Protein AF-A0A397V9R5-F1 (afdb_monomer_lite)

Radius of gyration: 19.11 Å; chains: 1; bounding box: 51×42×52 Å

Organism: NCBI:txid44941

Secondary structure (DSSP, 8-state):
--SHHHHHHHHHHHHHH---SSSEEEEEETTEEEEEEGGG-S------TT--EE--TTT----TTSHHHHHHHHHHHH-EEETTS-SB---EEHHHHHHHHHHHHHSPP--SSS--------S-SS--BHHHHHHHHHHTT---EEE-HHHHHHHHHH-GGGG-TTT-GGGGGHHHHHHHHHHTTS-PPPPPP-HHHHTT-HHHHTPPP--HHHHHHHHHHHHHTTSS--

Structure (mmCIF, N/CA/C/O backbone):
data_AF-A0A397V9R5-F1
#
_entry.id   AF-A0A397V9R5-F1
#
loop_
_atom_site.group_PDB
_atom_site.id
_atom_site.type_symbol
_atom_site.label_atom_id
_atom_site.label_alt_id
_atom_site.label_comp_id
_atom_site.label_asym_id
_atom_site.label_entity_id
_atom_site.label_seq_id
_atom_site.pdbx_PDB_ins_code
_atom_site.Cartn_x
_atom_site.Cartn_y
_atom_site.Cartn_z
_atom_site.occupancy
_atom_site.B_iso_or_equiv
_atom_site.auth_seq_id
_atom_site.auth_comp_id
_atom_site.auth_asym_id
_atom_site.auth_atom_id
_atom_site.pdbx_PDB_model_num
ATOM 1 N N . MET A 1 1 ? -8.236 -16.724 -13.958 1.00 37.12 1 MET A N 1
ATOM 2 C CA . MET A 1 1 ? -7.205 -15.725 -13.607 1.00 37.12 1 MET A CA 1
ATOM 3 C C . MET A 1 1 ? -6.418 -16.330 -12.466 1.00 37.12 1 MET A C 1
ATOM 5 O O . MET A 1 1 ? -6.897 -16.340 -11.343 1.00 37.12 1 MET A O 1
ATOM 9 N N . SER A 1 2 ? -5.376 -17.072 -12.818 1.00 34.09 2 SER A N 1
ATOM 10 C CA . SER A 1 2 ? -5.010 -18.327 -12.155 1.00 34.09 2 SER A CA 1
ATOM 11 C C . SER A 1 2 ? -3.539 -18.326 -11.771 1.00 34.09 2 SER A C 1
ATOM 13 O O . SER A 1 2 ? -2.714 -18.198 -12.661 1.00 34.09 2 SER A O 1
ATOM 15 N N . HIS A 1 3 ? -3.255 -18.502 -10.477 1.00 35.16 3 HIS A N 1
ATOM 16 C CA . HIS A 1 3 ? -1.998 -18.933 -9.838 1.00 35.16 3 HIS A CA 1
ATOM 17 C C . HIS A 1 3 ? -0.660 -18.219 -10.157 1.00 35.16 3 HIS A C 1
ATOM 19 O O . HIS A 1 3 ? 0.128 -18.032 -9.236 1.00 35.16 3 HIS A O 1
ATOM 25 N N . GLU A 1 4 ? -0.396 -17.751 -11.375 1.00 36.84 4 GLU A N 1
ATOM 26 C CA . GLU A 1 4 ? 0.907 -17.203 -11.796 1.00 36.84 4 GLU A CA 1
ATOM 27 C C . GLU A 1 4 ? 1.238 -15.838 -11.164 1.00 36.84 4 GLU A C 1
ATOM 29 O O . GLU A 1 4 ? 2.380 -15.576 -10.787 1.00 36.84 4 GLU A O 1
ATOM 34 N N . HIS A 1 5 ? 0.239 -14.968 -10.970 1.00 36.59 5 HIS A N 1
ATOM 35 C CA . HIS A 1 5 ? 0.460 -13.658 -10.333 1.00 36.59 5 HIS A CA 1
ATOM 36 C C . HIS A 1 5 ? 0.745 -13.782 -8.830 1.00 36.59 5 HIS A C 1
ATOM 38 O O . HIS A 1 5 ? 1.516 -13.001 -8.275 1.00 36.59 5 HIS A O 1
ATOM 44 N N . GLN A 1 6 ? 0.164 -14.793 -8.179 1.00 39.19 6 GLN A N 1
ATOM 45 C CA . GLN A 1 6 ? 0.382 -15.053 -6.759 1.00 39.19 6 GLN A CA 1
ATOM 46 C C . GLN A 1 6 ? 1.803 -15.583 -6.516 1.00 39.19 6 GLN A C 1
ATOM 48 O O . GLN A 1 6 ? 2.474 -15.112 -5.602 1.00 39.19 6 GLN A O 1
ATOM 53 N N . SER A 1 7 ? 2.316 -16.438 -7.412 1.00 44.47 7 SER A N 1
ATOM 54 C CA . SER A 1 7 ? 3.701 -16.922 -7.336 1.00 44.47 7 SER A CA 1
ATOM 55 C C . SER A 1 7 ? 4.751 -15.830 -7.548 1.00 44.47 7 SER A C 1
ATOM 57 O O . SER A 1 7 ? 5.804 -15.873 -6.918 1.00 44.47 7 SER A O 1
ATOM 59 N N . LEU A 1 8 ? 4.479 -14.834 -8.401 1.00 43.72 8 LEU A N 1
ATOM 60 C CA . LEU A 1 8 ? 5.405 -13.716 -8.608 1.00 43.72 8 LEU A CA 1
ATOM 61 C C . LEU A 1 8 ? 5.469 -12.819 -7.373 1.00 43.72 8 LEU A C 1
ATOM 63 O O . LEU A 1 8 ? 6.563 -12.503 -6.912 1.00 43.72 8 LEU A O 1
ATOM 67 N N . LEU A 1 9 ? 4.320 -12.452 -6.799 1.00 44.22 9 LEU A N 1
ATOM 68 C CA . LEU A 1 9 ? 4.271 -11.640 -5.583 1.00 44.22 9 LEU A CA 1
ATOM 69 C C . LEU A 1 9 ? 4.983 -12.331 -4.407 1.00 44.22 9 LEU A C 1
ATOM 71 O O . LEU A 1 9 ? 5.765 -11.687 -3.711 1.00 44.22 9 LEU A O 1
ATOM 75 N N . GLU A 1 10 ? 4.769 -13.635 -4.225 1.00 46.31 10 GLU A N 1
ATOM 76 C CA . GLU A 1 10 ? 5.422 -14.433 -3.178 1.00 46.31 10 GLU A CA 1
ATOM 77 C C . GLU A 1 10 ? 6.938 -14.553 -3.403 1.00 46.31 10 GLU A C 1
ATOM 79 O O . GLU A 1 10 ? 7.718 -14.348 -2.469 1.00 46.31 10 GLU A O 1
ATOM 84 N N . ALA A 1 11 ? 7.382 -14.802 -4.641 1.00 45.28 11 ALA A N 1
ATOM 85 C CA . ALA A 1 11 ? 8.804 -14.825 -4.993 1.00 45.28 11 ALA A CA 1
ATOM 86 C C . ALA A 1 11 ? 9.475 -13.461 -4.757 1.00 45.28 11 ALA A C 1
ATOM 88 O O . ALA A 1 11 ? 10.583 -13.392 -4.217 1.00 45.28 11 ALA A O 1
ATOM 89 N N . PHE A 1 12 ? 8.787 -12.364 -5.087 1.00 49.94 12 PHE A N 1
ATOM 90 C CA . PHE A 1 12 ? 9.264 -11.007 -4.822 1.00 49.94 12 PHE A CA 1
ATOM 91 C C . PHE A 1 12 ? 9.335 -10.696 -3.325 1.00 49.94 12 PHE A C 1
ATOM 93 O O . PHE A 1 12 ? 10.351 -10.182 -2.852 1.00 49.94 12 PHE A O 1
ATOM 100 N N . GLN A 1 13 ? 8.301 -11.039 -2.554 1.00 47.38 13 GLN A N 1
ATOM 101 C CA . GLN A 1 13 ? 8.291 -10.867 -1.098 1.00 47.38 13 GLN A CA 1
ATOM 102 C C . GLN A 1 13 ? 9.404 -11.688 -0.427 1.00 47.38 13 GLN A C 1
ATOM 104 O O . GLN A 1 13 ? 10.065 -11.181 0.485 1.00 47.38 13 GLN A O 1
ATOM 109 N N . HIS A 1 14 ? 9.670 -12.908 -0.907 1.00 46.56 14 HIS A N 1
ATOM 110 C CA . HIS A 1 14 ? 10.770 -13.746 -0.430 1.00 46.56 14 HIS A CA 1
ATOM 111 C C . HIS A 1 14 ? 12.126 -13.061 -0.641 1.00 46.56 14 HIS A C 1
ATOM 113 O O . HIS A 1 14 ? 12.848 -12.845 0.336 1.00 46.56 14 HIS A O 1
ATOM 119 N N . LEU A 1 15 ? 12.407 -12.607 -1.867 1.00 48.06 15 LEU A N 1
ATOM 120 C CA . LEU A 1 15 ? 13.653 -11.925 -2.239 1.00 48.06 15 LEU A CA 1
ATOM 121 C C . LEU A 1 15 ? 13.887 -10.635 -1.429 1.00 48.06 15 LEU A C 1
ATOM 123 O O . LEU A 1 15 ? 15.013 -10.303 -1.066 1.00 48.06 15 LEU A O 1
ATOM 127 N N . VAL A 1 16 ? 12.809 -9.924 -1.083 1.00 44.00 16 VAL A N 1
ATOM 128 C CA . VAL A 1 16 ? 12.844 -8.722 -0.232 1.00 44.00 16 VAL A CA 1
ATOM 129 C C . VAL A 1 16 ? 13.040 -9.068 1.256 1.00 44.00 16 VAL A C 1
ATOM 131 O O . VAL A 1 16 ? 13.584 -8.262 2.022 1.00 44.00 16 VAL A O 1
ATOM 134 N N . SER A 1 17 ? 12.584 -10.234 1.717 1.00 40.31 17 SER A N 1
ATOM 135 C CA . SER A 1 17 ? 12.627 -10.649 3.129 1.00 40.31 17 SER A CA 1
ATOM 136 C C . SER A 1 17 ? 13.984 -11.210 3.572 1.00 40.31 17 SER A C 1
ATOM 138 O O . SER A 1 17 ? 14.396 -10.977 4.711 1.00 40.31 17 SER A O 1
ATOM 140 N N . THR A 1 18 ? 14.716 -11.868 2.674 1.00 41.53 18 THR A N 1
ATOM 141 C CA . THR A 1 18 ? 16.012 -12.496 2.945 1.00 41.53 18 THR A CA 1
ATOM 142 C C . THR A 1 18 ? 17.156 -11.500 2.736 1.00 41.53 18 THR A C 1
ATOM 144 O O . THR A 1 18 ? 17.734 -11.415 1.656 1.00 41.53 18 THR A O 1
ATOM 147 N N . ARG A 1 19 ? 17.517 -10.730 3.770 1.00 44.00 19 ARG A N 1
ATOM 148 C CA . ARG A 1 19 ? 18.827 -10.052 3.817 1.00 44.00 19 ARG A CA 1
ATOM 149 C C . ARG A 1 19 ? 19.796 -10.825 4.712 1.00 44.00 19 ARG A C 1
ATOM 151 O O . ARG A 1 19 ? 19.512 -10.964 5.903 1.00 44.00 19 ARG A O 1
ATOM 158 N N . PRO A 1 20 ? 20.981 -11.194 4.213 1.00 38.22 20 PRO A N 1
ATOM 159 C CA . PRO A 1 20 ? 22.159 -11.383 5.047 1.00 38.22 20 PRO A CA 1
ATOM 160 C C . PRO A 1 20 ? 22.668 -10.019 5.538 1.00 38.22 20 PRO A C 1
ATOM 162 O O . PRO A 1 20 ? 22.476 -8.988 4.892 1.00 38.22 20 PRO A O 1
ATOM 165 N N . LYS A 1 21 ? 23.311 -9.994 6.710 1.00 39.72 21 LYS A N 1
ATOM 166 C CA . LYS A 1 21 ? 23.995 -8.798 7.244 1.00 39.72 21 LYS A CA 1
ATOM 167 C C . LYS A 1 21 ? 25.285 -8.459 6.482 1.00 39.72 21 LYS A C 1
ATOM 169 O O . LYS A 1 21 ? 25.888 -7.422 6.742 1.00 39.72 21 LYS A O 1
ATOM 174 N N . GLU A 1 22 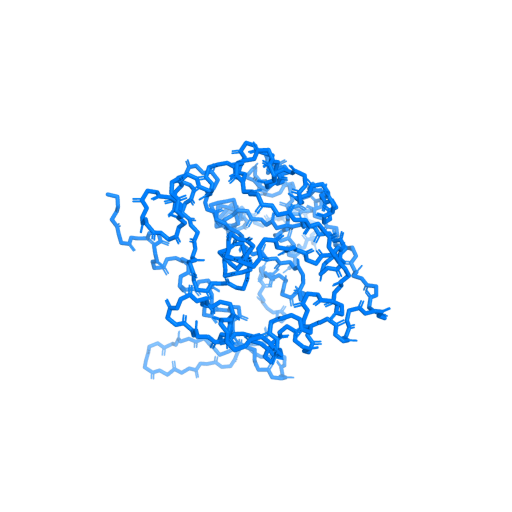? 25.696 -9.320 5.560 1.00 40.94 22 GLU A N 1
ATOM 175 C CA . GLU A 1 22 ? 26.923 -9.209 4.780 1.00 40.94 22 GLU A CA 1
ATOM 176 C C . GLU A 1 22 ? 26.629 -8.905 3.314 1.00 40.94 22 GLU A C 1
ATOM 178 O O . GLU A 1 22 ? 25.481 -8.930 2.873 1.00 40.94 22 GLU A O 1
ATOM 183 N N . LYS A 1 23 ? 27.681 -8.569 2.560 1.00 42.09 23 LYS A N 1
ATOM 184 C CA . LYS A 1 23 ? 27.594 -8.072 1.181 1.00 42.09 23 LYS A CA 1
ATOM 185 C C . LYS A 1 23 ? 27.204 -9.127 0.139 1.00 42.09 23 LYS A C 1
ATOM 187 O O . LYS A 1 23 ? 27.599 -9.028 -1.017 1.00 42.09 23 LYS A O 1
ATOM 192 N N . VAL A 1 24 ? 26.473 -10.146 0.561 1.00 38.25 24 VAL A N 1
ATOM 193 C CA . VAL A 1 24 ? 26.319 -11.416 -0.130 1.00 38.25 24 VAL A CA 1
ATOM 194 C C . VAL A 1 24 ? 24.839 -11.800 -0.125 1.00 38.25 24 VAL A C 1
ATOM 196 O O . VAL A 1 24 ? 24.152 -11.589 0.872 1.00 38.25 24 VAL A O 1
ATOM 199 N N . LEU A 1 25 ? 24.334 -12.311 -1.243 1.00 40.78 25 LEU A N 1
ATOM 200 C CA . LEU A 1 25 ? 23.009 -12.903 -1.419 1.00 40.78 25 LEU A CA 1
ATOM 201 C C . LEU A 1 25 ? 23.178 -14.410 -1.633 1.00 40.78 25 LEU A C 1
ATOM 203 O O . LEU A 1 25 ? 24.060 -14.818 -2.378 1.00 40.78 25 LEU A O 1
ATOM 207 N N . MET A 1 26 ? 22.327 -15.218 -0.999 1.00 37.22 26 MET A N 1
ATOM 208 C CA . MET A 1 26 ? 22.302 -16.670 -1.201 1.00 37.22 26 MET A CA 1
ATOM 209 C C . MET A 1 26 ? 21.335 -17.007 -2.333 1.00 37.22 26 MET A C 1
ATOM 211 O O . MET A 1 26 ? 20.131 -16.787 -2.181 1.00 37.22 26 MET A O 1
ATOM 215 N N . VAL A 1 27 ? 21.838 -17.526 -3.452 1.00 39.25 27 VAL A N 1
ATOM 216 C CA . VAL A 1 27 ? 21.015 -17.883 -4.620 1.00 39.25 27 VAL A CA 1
ATOM 217 C C . VAL A 1 27 ? 20.969 -19.410 -4.784 1.00 39.25 27 VAL A C 1
ATOM 219 O O . VAL A 1 27 ? 22.008 -20.057 -4.646 1.00 39.25 27 VAL A O 1
ATOM 222 N N . PRO A 1 28 ? 19.793 -20.018 -5.048 1.00 31.47 28 PRO A N 1
ATOM 223 C CA . PRO A 1 28 ? 19.691 -21.460 -5.272 1.00 31.47 28 PRO A CA 1
ATOM 224 C C . PRO A 1 28 ? 20.437 -21.901 -6.540 1.00 31.47 28 PRO A C 1
ATOM 226 O O . PRO A 1 28 ? 20.174 -21.380 -7.625 1.00 31.47 28 PRO A O 1
ATOM 229 N N . ASN A 1 29 ? 21.300 -22.908 -6.415 1.00 37.59 29 ASN A N 1
ATOM 230 C CA . ASN A 1 29 ? 21.984 -23.584 -7.516 1.00 37.59 29 ASN A CA 1
ATOM 231 C C . ASN A 1 29 ? 21.749 -25.101 -7.397 1.00 37.59 29 ASN A C 1
ATOM 233 O O . ASN A 1 29 ? 22.485 -25.834 -6.737 1.00 37.59 29 ASN A O 1
ATOM 237 N N . GLY A 1 30 ? 20.648 -25.581 -7.981 1.00 56.22 30 GLY A N 1
ATOM 238 C CA . GLY A 1 30 ? 20.213 -26.969 -7.809 1.00 56.22 30 GLY A CA 1
ATOM 239 C C . GLY A 1 30 ? 19.740 -27.258 -6.378 1.00 56.22 30 GLY A C 1
ATOM 240 O O . GLY A 1 30 ? 18.778 -26.651 -5.918 1.00 56.22 30 GLY A O 1
ATOM 241 N N . ALA A 1 31 ? 20.378 -28.215 -5.696 1.00 31.39 31 ALA A N 1
ATOM 242 C CA . ALA A 1 31 ? 20.056 -28.596 -4.312 1.00 31.39 31 ALA A CA 1
ATOM 243 C C . ALA A 1 31 ? 20.874 -27.825 -3.254 1.00 31.39 31 ALA A C 1
ATOM 245 O O . ALA A 1 31 ? 20.716 -28.074 -2.059 1.00 31.39 31 ALA A O 1
ATOM 246 N N . GLU A 1 32 ? 21.744 -26.911 -3.686 1.00 29.05 32 GLU A N 1
ATOM 247 C CA . GLU A 1 32 ? 22.634 -26.127 -2.830 1.00 29.05 32 GLU A CA 1
ATOM 248 C C . GLU A 1 32 ? 22.354 -24.622 -2.972 1.00 29.05 32 GLU A C 1
ATOM 250 O O . GLU A 1 32 ? 21.643 -24.182 -3.879 1.00 29.05 32 GLU A O 1
ATOM 255 N N . TYR A 1 33 ? 22.901 -23.827 -2.050 1.00 34.50 33 TYR A N 1
ATOM 256 C CA . TYR A 1 33 ? 22.838 -22.366 -2.079 1.00 34.50 33 TYR A CA 1
ATOM 257 C C . TYR A 1 33 ? 24.250 -21.798 -2.234 1.00 34.50 33 TYR A C 1
ATOM 259 O O . TYR A 1 33 ? 25.156 -22.213 -1.512 1.00 34.50 33 TYR A O 1
ATOM 267 N N . GLU A 1 34 ? 24.419 -20.837 -3.140 1.00 39.25 34 GLU A N 1
ATOM 268 C CA . GLU A 1 34 ? 25.697 -20.178 -3.426 1.00 39.25 34 GLU A CA 1
ATOM 269 C C . GLU A 1 34 ? 25.703 -18.724 -2.928 1.00 39.25 34 GLU A C 1
ATOM 271 O O . GLU A 1 34 ? 24.706 -18.009 -3.056 1.00 39.25 34 GLU A O 1
ATOM 276 N N . GLU A 1 35 ? 26.837 -18.295 -2.369 1.00 41.03 35 GLU A N 1
ATOM 277 C CA . GLU A 1 35 ? 27.097 -16.937 -1.882 1.00 41.03 35 GLU A CA 1
ATOM 278 C C . GLU A 1 35 ? 27.533 -16.004 -3.027 1.00 41.03 35 GLU A C 1
ATOM 280 O O . GLU A 1 35 ? 28.627 -16.155 -3.566 1.00 41.03 35 GLU A O 1
ATOM 285 N N . ILE A 1 36 ? 26.721 -14.996 -3.372 1.00 44.44 36 ILE A N 1
ATOM 286 C CA . ILE A 1 36 ? 27.020 -14.035 -4.452 1.00 44.44 36 ILE A CA 1
ATOM 287 C C . ILE A 1 36 ? 27.133 -12.602 -3.921 1.00 44.44 36 ILE A C 1
ATOM 289 O O . ILE A 1 36 ? 26.225 -12.102 -3.259 1.00 44.44 36 ILE A O 1
ATOM 293 N N . ASN A 1 37 ? 28.221 -11.897 -4.250 1.00 49.25 37 ASN A N 1
ATOM 294 C CA . ASN A 1 37 ? 28.436 -10.498 -3.864 1.00 49.25 37 ASN A CA 1
ATOM 295 C C . ASN A 1 37 ? 27.485 -9.555 -4.618 1.00 49.25 37 ASN A C 1
ATOM 297 O O . ASN A 1 37 ? 27.492 -9.511 -5.846 1.00 49.25 37 ASN A O 1
ATOM 301 N N . TYR A 1 38 ? 26.711 -8.723 -3.909 1.00 50.84 38 TYR A N 1
ATOM 302 C CA . TYR A 1 38 ? 25.702 -7.897 -4.579 1.00 50.84 38 TYR A CA 1
ATOM 303 C C . TYR A 1 38 ? 26.250 -6.772 -5.471 1.00 50.84 38 TYR A C 1
ATOM 305 O O . TYR A 1 38 ? 25.483 -6.106 -6.166 1.00 50.84 38 TYR A O 1
ATOM 313 N N . GLN A 1 39 ? 27.565 -6.538 -5.458 1.00 43.81 39 GLN A N 1
ATOM 314 C CA . GLN A 1 39 ? 28.235 -5.649 -6.413 1.00 43.81 39 GLN A CA 1
ATOM 315 C C . GLN A 1 39 ? 28.202 -6.173 -7.861 1.00 43.81 39 GLN A C 1
ATOM 317 O O . GLN A 1 39 ? 28.583 -5.436 -8.774 1.00 43.81 39 GLN A O 1
ATOM 322 N N . GLU A 1 40 ? 27.741 -7.407 -8.061 1.00 41.34 40 GLU A N 1
ATOM 323 C CA . GLU A 1 40 ? 27.640 -8.087 -9.354 1.00 41.34 40 GLU A CA 1
ATOM 324 C C . GLU A 1 40 ? 26.204 -8.152 -9.909 1.00 41.34 40 GLU A C 1
ATOM 326 O O . GLU A 1 40 ? 26.016 -8.650 -11.014 1.00 41.34 40 GLU A O 1
ATOM 331 N N . PHE A 1 41 ? 25.188 -7.630 -9.201 1.00 43.44 41 PHE A N 1
ATOM 332 C CA . PHE A 1 41 ? 23.800 -7.629 -9.695 1.00 43.44 41 PHE A CA 1
ATOM 333 C C . PHE A 1 41 ? 23.428 -6.338 -10.432 1.00 43.44 41 PHE A C 1
ATOM 335 O O . PHE A 1 41 ? 23.716 -5.238 -9.964 1.00 43.44 41 PHE A O 1
ATOM 342 N N . ASP A 1 42 ? 22.685 -6.490 -11.532 1.00 47.62 42 ASP A N 1
ATOM 343 C CA . ASP A 1 42 ? 22.167 -5.403 -12.379 1.00 47.62 42 ASP A CA 1
ATOM 344 C C . ASP A 1 42 ? 20.874 -4.737 -11.845 1.00 47.62 42 ASP A C 1
ATOM 346 O O . ASP A 1 42 ? 20.394 -3.733 -12.393 1.00 47.62 42 ASP A O 1
ATOM 350 N N . ILE A 1 43 ? 20.272 -5.286 -10.778 1.00 52.78 43 ILE A N 1
ATOM 351 C CA . ILE A 1 43 ? 18.971 -4.849 -10.244 1.00 52.78 43 ILE A CA 1
ATOM 352 C C . ILE A 1 43 ? 18.998 -4.817 -8.713 1.00 52.78 43 ILE A C 1
ATOM 354 O O . ILE A 1 43 ? 19.095 -5.850 -8.057 1.00 52.78 43 ILE A O 1
ATOM 358 N N . ILE A 1 44 ? 18.835 -3.622 -8.132 1.00 52.50 44 ILE A N 1
ATOM 359 C CA . ILE A 1 44 ? 18.613 -3.440 -6.692 1.00 52.50 44 ILE A CA 1
ATOM 360 C C . ILE A 1 44 ? 17.183 -2.948 -6.482 1.00 52.50 44 ILE A C 1
ATOM 362 O O . ILE A 1 44 ? 16.886 -1.768 -6.645 1.00 52.50 44 ILE A O 1
ATOM 366 N N . ILE A 1 45 ? 16.292 -3.838 -6.049 1.00 53.44 45 ILE A N 1
ATOM 367 C CA . ILE A 1 45 ? 14.974 -3.437 -5.546 1.00 53.44 45 ILE A CA 1
ATOM 368 C C . ILE A 1 45 ? 15.192 -2.881 -4.137 1.00 53.44 45 ILE A C 1
ATOM 370 O O . ILE A 1 45 ? 15.524 -3.613 -3.202 1.00 53.44 45 ILE A O 1
ATOM 374 N N . ASN A 1 46 ? 15.113 -1.561 -3.987 1.00 52.12 46 ASN A N 1
ATOM 375 C CA . ASN A 1 46 ? 15.560 -0.918 -2.761 1.00 52.12 46 ASN A CA 1
ATOM 376 C C . ASN A 1 46 ? 14.494 -0.983 -1.656 1.00 52.12 46 ASN A C 1
ATOM 378 O O . ASN A 1 46 ? 13.466 -0.318 -1.725 1.00 52.12 46 ASN A O 1
ATOM 382 N N . LYS A 1 47 ? 14.774 -1.764 -0.607 1.00 44.75 47 LYS A N 1
ATOM 383 C CA . LYS A 1 47 ? 13.958 -1.904 0.609 1.00 44.75 47 LYS A CA 1
ATOM 384 C C . LYS A 1 47 ? 14.355 -0.861 1.660 1.00 44.75 47 LYS A C 1
ATOM 386 O O . LYS A 1 47 ? 14.855 -1.214 2.731 1.00 44.75 47 LYS A O 1
ATOM 391 N N . TYR A 1 48 ? 14.187 0.427 1.372 1.00 48.03 48 TYR A N 1
ATOM 392 C CA . TYR A 1 48 ? 14.089 1.392 2.474 1.00 48.03 48 TYR A CA 1
ATOM 393 C C . TYR A 1 48 ? 12.687 1.270 3.080 1.00 48.03 48 TYR A C 1
ATOM 395 O O . TYR A 1 48 ? 11.736 0.954 2.371 1.00 48.03 48 TYR A O 1
ATOM 403 N N . ALA A 1 49 ? 12.573 1.459 4.396 1.00 45.66 49 ALA A N 1
ATOM 404 C CA . ALA A 1 49 ? 11.420 1.046 5.208 1.00 45.66 49 ALA A CA 1
ATOM 405 C C . ALA A 1 49 ? 10.040 1.570 4.750 1.00 45.66 49 ALA A C 1
ATOM 407 O O . ALA A 1 49 ? 9.030 1.052 5.214 1.00 45.66 49 ALA A O 1
ATOM 408 N N . ASN A 1 50 ? 9.998 2.547 3.837 1.00 52.28 50 ASN A N 1
ATOM 409 C CA . ASN A 1 50 ? 8.782 3.215 3.373 1.00 52.28 50 ASN A CA 1
ATOM 410 C C . ASN A 1 50 ? 8.514 3.060 1.860 1.00 52.28 50 ASN A C 1
ATOM 412 O O . ASN A 1 50 ? 7.528 3.591 1.354 1.00 52.28 50 ASN A O 1
ATOM 416 N N . TYR A 1 51 ? 9.332 2.276 1.148 1.00 62.44 51 TYR A N 1
ATOM 417 C CA . TYR A 1 51 ? 9.155 1.987 -0.279 1.00 62.44 51 TYR A CA 1
ATOM 418 C C . TYR A 1 51 ? 8.527 0.616 -0.464 1.00 62.44 51 TYR A C 1
ATOM 420 O O . TYR A 1 51 ? 9.203 -0.413 -0.511 1.00 62.44 51 TYR A O 1
ATOM 428 N N . TRP A 1 52 ? 7.203 0.618 -0.512 1.00 75.19 52 TRP A N 1
ATOM 429 C CA . TRP A 1 52 ? 6.407 -0.595 -0.564 1.00 75.19 52 TRP A CA 1
ATOM 430 C C . TRP A 1 52 ? 5.976 -0.908 -1.990 1.00 75.19 52 TRP A C 1
ATOM 432 O O . TRP A 1 52 ? 5.690 -0.017 -2.792 1.00 75.19 52 TRP A O 1
ATOM 442 N N . ILE A 1 53 ? 5.899 -2.200 -2.280 1.00 84.56 53 ILE A N 1
ATOM 443 C CA . ILE A 1 53 ? 5.140 -2.693 -3.420 1.00 84.56 53 ILE A CA 1
ATOM 444 C C . ILE A 1 53 ? 3.685 -2.751 -2.958 1.00 84.56 53 ILE A C 1
ATOM 446 O O . ILE A 1 53 ? 3.393 -3.324 -1.911 1.00 84.56 53 ILE A O 1
ATOM 450 N N . CYS A 1 54 ? 2.794 -2.106 -3.699 1.00 91.06 54 CYS A N 1
ATOM 451 C CA . CYS A 1 54 ? 1.360 -2.138 -3.438 1.00 91.06 54 CYS A CA 1
ATOM 452 C C . CYS A 1 54 ? 0.648 -3.051 -4.442 1.00 91.06 54 CYS A C 1
ATOM 454 O O . CYS A 1 54 ? 1.289 -3.744 -5.236 1.00 91.06 54 CYS A O 1
ATOM 456 N N . GLY A 1 55 ? -0.683 -3.068 -4.374 1.00 91.44 55 GLY A N 1
ATOM 457 C CA . GLY A 1 55 ? -1.517 -3.907 -5.222 1.00 91.44 55 GLY A CA 1
ATOM 458 C C . GLY A 1 55 ? -1.304 -3.714 -6.722 1.00 91.44 55 GLY A C 1
ATOM 459 O O . GLY A 1 55 ? -0.643 -2.790 -7.187 1.00 91.44 55 GLY A O 1
ATOM 460 N N . ASP A 1 56 ? -1.894 -4.620 -7.483 1.00 94.12 56 ASP A N 1
ATOM 461 C CA . ASP A 1 56 ? -1.879 -4.590 -8.940 1.00 94.12 56 ASP A CA 1
ATOM 462 C C . ASP A 1 56 ? -2.758 -3.446 -9.476 1.00 94.12 56 ASP A C 1
ATOM 464 O O . ASP A 1 56 ? -3.931 -3.319 -9.102 1.00 94.12 56 ASP A O 1
ATOM 468 N N . SER A 1 57 ? -2.203 -2.609 -10.356 1.00 96.19 57 SER A N 1
ATOM 469 C CA . SER A 1 57 ? -2.852 -1.378 -10.823 1.00 96.19 57 SER A CA 1
ATOM 470 C C . SER A 1 57 ? -4.031 -1.587 -11.778 1.00 96.19 57 SER A C 1
ATOM 472 O O . SER A 1 57 ? -4.759 -0.634 -12.081 1.00 96.19 57 SER A O 1
ATOM 474 N N . VAL A 1 58 ? -4.257 -2.827 -12.224 1.00 94.75 58 VAL A N 1
ATOM 475 C CA . VAL A 1 58 ? -5.298 -3.200 -13.191 1.00 94.75 58 VAL A CA 1
ATOM 476 C C . VAL A 1 58 ? -6.422 -3.989 -12.522 1.00 94.75 58 VAL A C 1
ATOM 478 O O . VAL A 1 58 ? -7.600 -3.673 -12.692 1.00 94.75 58 VAL A O 1
ATOM 481 N N . SER A 1 59 ? -6.070 -5.013 -11.751 1.00 93.75 59 SER A N 1
ATOM 482 C CA . SER A 1 59 ? -6.996 -5.935 -11.089 1.00 93.75 59 SER A CA 1
ATOM 483 C C . SER A 1 59 ? -7.369 -5.511 -9.668 1.00 93.75 59 SER A C 1
ATOM 485 O O . SER A 1 59 ? -8.399 -5.946 -9.149 1.00 93.75 59 SER A O 1
ATOM 487 N N . GLY A 1 60 ? -6.547 -4.675 -9.030 1.00 95.00 60 GLY A N 1
ATOM 488 C CA . GLY A 1 60 ? -6.716 -4.260 -7.641 1.00 95.00 60 GLY A CA 1
ATOM 489 C C . GLY A 1 60 ? -6.297 -5.300 -6.608 1.00 95.00 60 GLY A C 1
ATOM 490 O O . GLY A 1 60 ? -6.500 -5.073 -5.415 1.00 95.00 60 GLY A O 1
ATOM 491 N N . VAL A 1 61 ? -5.748 -6.438 -7.039 1.00 94.25 61 VAL A N 1
ATOM 492 C CA . VAL A 1 61 ? -5.323 -7.510 -6.136 1.00 94.25 61 VAL A CA 1
ATOM 493 C C . VAL A 1 61 ? -4.195 -6.999 -5.247 1.00 94.25 61 VAL A C 1
ATOM 495 O O . VAL A 1 61 ? -3.143 -6.596 -5.739 1.00 94.25 61 VAL A O 1
ATOM 498 N N . TRP A 1 62 ? -4.406 -7.036 -3.932 1.00 93.25 62 TRP A N 1
ATOM 499 C CA . TRP A 1 62 ? -3.396 -6.669 -2.943 1.00 93.25 62 TRP A CA 1
ATOM 500 C C . TRP A 1 62 ? -3.507 -7.562 -1.706 1.00 93.25 62 TRP A C 1
ATOM 502 O O . TRP A 1 62 ? -4.600 -7.766 -1.171 1.00 93.25 62 TRP A O 1
ATOM 512 N N . ASN A 1 63 ? -2.365 -8.090 -1.259 1.00 91.19 63 ASN A N 1
ATOM 513 C CA . ASN A 1 63 ? -2.236 -8.994 -0.122 1.00 91.19 63 ASN A CA 1
ATOM 514 C C . ASN A 1 63 ? -2.904 -8.439 1.148 1.00 91.19 63 ASN A C 1
ATOM 516 O O . ASN A 1 63 ? -2.564 -7.363 1.641 1.00 91.19 63 ASN A O 1
ATOM 520 N N . THR A 1 64 ? -3.833 -9.209 1.710 1.00 92.50 64 THR A N 1
ATOM 521 C CA . THR A 1 64 ? -4.614 -8.859 2.905 1.00 92.50 64 THR A CA 1
ATOM 522 C C . THR A 1 64 ? -3.848 -9.039 4.214 1.00 92.50 64 THR A C 1
ATOM 524 O O . THR A 1 64 ? -4.329 -8.608 5.258 1.00 92.50 64 THR A O 1
ATOM 527 N N . GLN A 1 65 ? -2.659 -9.643 4.171 1.00 89.00 65 GLN A N 1
ATOM 528 C CA . GLN A 1 65 ? -1.798 -9.865 5.337 1.00 89.00 65 GLN A CA 1
ATOM 529 C C . GLN A 1 65 ? -0.703 -8.797 5.487 1.00 89.00 65 GLN A C 1
ATOM 531 O O . GLN A 1 65 ? 0.093 -8.846 6.423 1.00 89.00 65 GLN A O 1
ATOM 536 N N . GLU A 1 66 ? -0.643 -7.822 4.578 1.00 87.81 66 GLU A N 1
ATOM 537 C CA . GLU A 1 66 ? 0.315 -6.721 4.660 1.00 87.81 66 GLU A CA 1
ATOM 538 C C . GLU A 1 66 ? -0.153 -5.617 5.607 1.00 87.81 66 GLU A C 1
ATOM 540 O O . GLU A 1 66 ? -1.341 -5.329 5.743 1.00 87.81 66 GLU A O 1
ATOM 545 N N . HIS A 1 67 ? 0.810 -4.950 6.239 1.00 89.56 67 HIS A N 1
ATOM 546 C CA . HIS A 1 67 ? 0.551 -3.953 7.272 1.00 89.56 67 HIS A CA 1
ATOM 547 C C . HIS A 1 67 ? -0.359 -2.792 6.815 1.00 89.56 67 HIS A C 1
ATOM 549 O O . HIS A 1 67 ? -1.197 -2.364 7.605 1.00 89.56 67 HIS A O 1
ATOM 555 N N . ILE A 1 68 ? -0.263 -2.310 5.563 1.00 93.31 68 ILE A N 1
ATOM 556 C CA . ILE A 1 68 ? -1.180 -1.277 5.038 1.00 93.31 68 ILE A CA 1
ATOM 557 C C . ILE A 1 68 ? -2.599 -1.826 4.896 1.00 93.31 68 ILE A C 1
ATOM 559 O O . ILE A 1 68 ? -3.540 -1.203 5.383 1.00 93.31 68 ILE A O 1
ATOM 563 N N . SER A 1 69 ? -2.765 -2.997 4.278 1.00 94.62 69 SER A N 1
ATOM 564 C CA . SER A 1 69 ? -4.070 -3.647 4.104 1.00 94.62 69 SER A CA 1
ATOM 565 C C . SER A 1 69 ? -4.751 -3.885 5.453 1.00 94.62 69 SER A C 1
ATOM 567 O O . SER A 1 69 ? -5.925 -3.558 5.639 1.00 94.62 69 SER A O 1
ATOM 569 N N . LEU A 1 70 ? -3.988 -4.380 6.431 1.00 96.50 70 LEU A N 1
ATOM 570 C CA . LEU A 1 70 ? -4.450 -4.592 7.799 1.00 96.50 70 LEU A CA 1
ATOM 571 C C . LEU A 1 70 ? -4.796 -3.270 8.496 1.00 96.50 70 LEU A C 1
ATOM 573 O O . LEU A 1 70 ? -5.835 -3.193 9.148 1.00 96.50 70 LEU A O 1
ATOM 577 N N . MET A 1 71 ? -3.994 -2.213 8.325 1.00 96.94 71 MET A N 1
ATOM 578 C CA . MET A 1 71 ? -4.302 -0.880 8.860 1.00 96.94 71 MET A CA 1
ATOM 579 C C . MET A 1 71 ? -5.602 -0.317 8.272 1.00 96.94 71 MET A C 1
ATOM 581 O O . MET A 1 71 ? -6.412 0.229 9.017 1.00 96.94 71 MET A O 1
ATOM 585 N N . ILE A 1 72 ? -5.848 -0.495 6.970 1.00 97.31 72 ILE A N 1
ATOM 586 C CA . ILE A 1 72 ? -7.090 -0.062 6.310 1.00 97.31 72 ILE A CA 1
ATOM 587 C C . ILE A 1 72 ? -8.296 -0.857 6.830 1.00 97.31 72 ILE A C 1
ATOM 589 O O . ILE A 1 72 ? -9.337 -0.261 7.115 1.00 97.31 72 ILE A O 1
ATOM 593 N N . LYS A 1 73 ? -8.172 -2.178 7.028 1.00 97.62 73 LYS A N 1
ATOM 594 C CA . LYS A 1 73 ? -9.221 -2.969 7.702 1.00 97.62 73 LYS A CA 1
ATOM 595 C C . LYS A 1 73 ? -9.462 -2.467 9.125 1.00 97.62 73 LYS A C 1
ATOM 597 O O . LYS A 1 73 ? -10.612 -2.273 9.517 1.00 97.62 73 LYS A O 1
ATOM 602 N N . GLY A 1 74 ? -8.391 -2.184 9.863 1.00 97.38 74 GLY A N 1
ATOM 603 C CA . GLY A 1 74 ? -8.448 -1.576 11.189 1.00 97.38 74 GLY A CA 1
ATOM 604 C C . GLY A 1 74 ? -9.171 -0.229 11.187 1.00 97.38 74 GLY A C 1
ATOM 605 O O . GLY A 1 74 ? -9.974 0.023 12.078 1.00 97.38 74 GLY A O 1
ATOM 606 N N . ALA A 1 75 ? -8.991 0.599 10.155 1.00 97.75 75 ALA A N 1
ATOM 607 C CA . ALA A 1 75 ? -9.702 1.870 10.004 1.00 97.75 75 ALA A CA 1
ATOM 608 C C . ALA A 1 75 ? -11.223 1.683 9.935 1.00 97.75 75 ALA A C 1
ATOM 610 O O . ALA A 1 75 ? -11.967 2.456 10.534 1.00 97.75 75 ALA A O 1
ATOM 611 N N . GLN A 1 76 ? -11.696 0.637 9.254 1.00 96.06 76 GLN A N 1
ATOM 612 C CA . GLN A 1 76 ? -13.125 0.339 9.155 1.00 96.06 76 GLN A CA 1
ATOM 613 C C . GLN A 1 76 ? -13.736 -0.054 10.511 1.00 96.06 76 GLN A C 1
ATOM 615 O O . GLN A 1 76 ? -14.902 0.265 10.756 1.00 96.06 76 GLN A O 1
ATOM 620 N N . ILE A 1 77 ? -12.946 -0.703 11.373 1.00 96.88 77 ILE A N 1
ATOM 621 C CA . ILE A 1 77 ? -13.348 -1.216 12.691 1.00 96.88 77 ILE A CA 1
ATOM 622 C C . ILE A 1 77 ? -13.209 -0.134 13.767 1.00 96.88 77 ILE A C 1
ATOM 624 O O . ILE A 1 77 ? -14.174 0.207 14.440 1.00 96.88 77 ILE A O 1
ATOM 628 N N . MET A 1 78 ? -12.012 0.437 13.901 1.00 97.88 78 MET A N 1
ATOM 629 C CA . MET A 1 78 ? -11.658 1.421 14.928 1.00 97.88 78 MET A CA 1
ATOM 630 C C . MET A 1 78 ? -12.135 2.839 14.590 1.00 97.88 78 MET A C 1
ATOM 632 O O . MET A 1 78 ? -12.117 3.715 15.453 1.00 97.88 78 MET A O 1
ATOM 636 N N . LYS A 1 79 ? -12.519 3.090 13.329 1.00 98.06 79 LYS A N 1
ATOM 637 C CA . LYS A 1 79 ? -12.935 4.402 12.801 1.00 98.06 79 LYS A CA 1
ATOM 638 C C . LYS A 1 79 ? -11.882 5.499 12.947 1.00 98.06 79 LYS A C 1
ATOM 640 O O . LYS A 1 79 ? -12.223 6.683 12.965 1.00 98.06 79 LYS A O 1
ATOM 645 N N . ILE A 1 80 ? -10.603 5.126 13.012 1.00 98.38 80 ILE A N 1
ATOM 646 C CA . ILE A 1 80 ? -9.479 6.060 13.130 1.00 98.38 80 ILE A CA 1
ATOM 647 C C . ILE A 1 80 ? -8.274 5.639 12.280 1.00 98.38 80 ILE A C 1
ATOM 649 O O . ILE A 1 80 ? -8.011 4.450 12.110 1.00 98.38 80 ILE A O 1
ATOM 653 N N . MET A 1 81 ? -7.512 6.624 11.799 1.00 98.12 81 MET A N 1
ATOM 654 C CA . MET A 1 81 ? -6.230 6.450 11.104 1.00 98.12 81 MET A CA 1
ATOM 655 C C . MET A 1 81 ? -5.156 7.387 11.671 1.00 98.12 81 MET A C 1
ATOM 657 O O . MET A 1 81 ? -5.473 8.527 12.022 1.00 98.12 81 MET A O 1
ATOM 661 N N . PRO A 1 82 ? -3.887 6.947 11.729 1.00 96.19 82 PRO A N 1
ATOM 662 C CA . PRO A 1 82 ? -2.777 7.775 12.188 1.00 96.19 82 PRO A CA 1
ATOM 663 C C . PRO A 1 82 ? -2.447 8.871 11.164 1.00 96.19 82 PRO A C 1
ATOM 665 O O . PRO A 1 82 ? -2.404 8.619 9.961 1.00 96.19 82 PRO A O 1
ATOM 668 N N . ASN A 1 83 ? -2.183 10.092 11.624 1.00 93.69 83 ASN A N 1
ATOM 669 C CA . ASN A 1 83 ? -1.901 11.254 10.775 1.00 93.69 83 ASN A CA 1
ATOM 670 C C . ASN A 1 83 ? -0.472 11.310 10.220 1.00 93.69 83 ASN A C 1
ATOM 672 O O . ASN A 1 83 ? -0.217 12.080 9.297 1.00 93.69 83 ASN A O 1
ATOM 676 N N . ALA A 1 84 ? 0.456 10.549 10.795 1.00 87.94 84 ALA A N 1
ATOM 677 C CA . ALA A 1 84 ? 1.879 10.648 10.495 1.00 87.94 84 ALA A CA 1
ATOM 678 C C . ALA A 1 84 ? 2.552 9.270 10.523 1.00 87.94 84 ALA A C 1
ATOM 680 O O . ALA A 1 84 ? 3.670 9.131 11.013 1.00 87.94 84 ALA A O 1
ATOM 681 N N . TYR A 1 85 ? 1.862 8.227 10.051 1.00 87.50 85 TYR A N 1
ATOM 682 C CA . TYR A 1 85 ? 2.463 6.892 9.951 1.00 87.50 85 TYR A CA 1
ATOM 683 C C . TYR A 1 85 ? 3.622 6.862 8.947 1.00 87.50 85 TYR A C 1
ATOM 685 O O . TYR A 1 85 ? 4.613 6.170 9.160 1.00 87.50 85 TYR A O 1
ATOM 693 N N . SER A 1 86 ? 3.506 7.642 7.874 1.00 83.19 86 SER A N 1
ATOM 694 C CA . SER A 1 86 ? 4.539 7.821 6.863 1.00 83.19 86 SER A CA 1
ATOM 695 C C . SER A 1 86 ? 4.592 9.287 6.429 1.00 83.19 86 SER A C 1
ATOM 697 O O . SER A 1 86 ? 3.620 10.024 6.615 1.00 83.19 86 SER A O 1
ATOM 699 N N . LEU A 1 87 ? 5.724 9.718 5.868 1.00 78.62 87 LEU A N 1
ATOM 700 C CA . LEU A 1 87 ? 5.835 11.023 5.217 1.00 78.62 87 LEU A CA 1
ATOM 701 C C . LEU A 1 87 ? 5.264 10.949 3.796 1.00 78.62 87 LEU A C 1
ATOM 703 O O . LEU A 1 87 ? 4.387 11.744 3.438 1.00 78.62 87 LEU A O 1
ATOM 707 N N . ASN A 1 88 ? 5.712 9.953 3.026 1.00 80.75 88 ASN A N 1
ATOM 708 C CA . ASN A 1 88 ? 5.367 9.777 1.620 1.00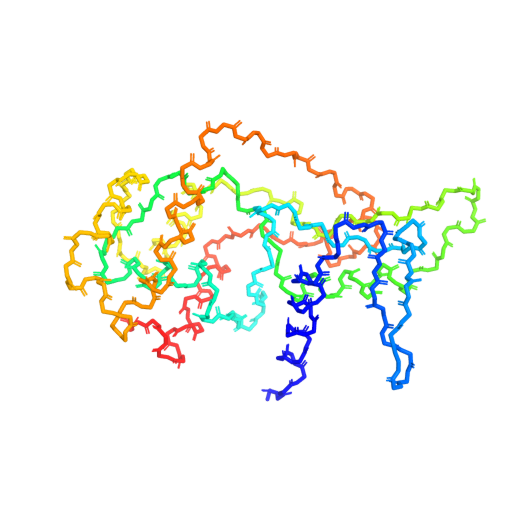 80.75 88 ASN A CA 1
ATOM 709 C C . ASN A 1 88 ? 4.852 8.366 1.307 1.00 80.75 88 ASN A C 1
ATOM 711 O O . ASN A 1 88 ? 5.288 7.356 1.849 1.00 80.75 88 ASN A O 1
ATOM 715 N N . VAL A 1 89 ? 3.935 8.308 0.354 1.00 86.62 89 VAL A N 1
ATOM 716 C CA . VAL A 1 89 ? 3.322 7.111 -0.216 1.00 86.62 89 VAL A CA 1
ATOM 717 C C . VAL A 1 89 ? 3.891 6.935 -1.619 1.00 86.62 89 VAL A C 1
ATOM 719 O O . VAL A 1 89 ? 3.206 7.084 -2.629 1.00 86.62 89 VAL A O 1
ATOM 722 N N . ASP A 1 90 ? 5.182 6.617 -1.668 1.00 78.81 90 ASP A N 1
ATOM 723 C CA . ASP A 1 90 ? 5.937 6.391 -2.909 1.00 78.81 90 ASP A CA 1
ATOM 724 C C . ASP A 1 90 ? 5.847 4.926 -3.358 1.00 78.81 90 ASP A C 1
ATOM 726 O O . ASP A 1 90 ? 6.803 4.327 -3.859 1.00 78.81 90 ASP A O 1
ATOM 730 N N . TRP A 1 91 ? 4.690 4.311 -3.114 1.00 88.88 91 TRP A N 1
ATOM 731 C CA . TRP A 1 91 ? 4.481 2.895 -3.372 1.00 88.88 91 TRP A CA 1
ATOM 732 C C . TRP A 1 91 ? 4.364 2.638 -4.866 1.00 88.88 91 TRP A C 1
ATOM 734 O O . TRP A 1 91 ? 3.760 3.420 -5.606 1.00 88.88 91 TRP A O 1
ATOM 744 N N . ILE A 1 92 ? 4.916 1.513 -5.301 1.00 90.81 92 ILE A N 1
ATOM 745 C CA . ILE A 1 92 ? 4.874 1.076 -6.693 1.00 90.81 92 ILE A CA 1
ATOM 746 C C . ILE A 1 92 ? 3.895 -0.095 -6.840 1.00 90.81 92 ILE A C 1
ATOM 748 O O . ILE A 1 92 ? 3.965 -1.036 -6.050 1.00 90.81 92 ILE A O 1
ATOM 752 N N . PRO A 1 93 ? 2.958 -0.067 -7.801 1.00 94.31 93 PRO A N 1
ATOM 753 C CA . PRO A 1 93 ? 2.122 -1.230 -8.090 1.00 94.31 93 PRO A CA 1
ATOM 754 C C . PRO A 1 93 ? 2.956 -2.443 -8.522 1.00 94.31 93 PRO A C 1
ATOM 756 O O . PRO A 1 93 ? 3.956 -2.289 -9.229 1.00 94.31 93 PRO A O 1
ATOM 759 N N . VAL A 1 94 ? 2.568 -3.649 -8.101 1.00 89.31 94 VAL A N 1
ATOM 760 C CA . VAL A 1 94 ? 3.345 -4.879 -8.364 1.00 89.31 94 VAL A CA 1
ATOM 761 C C . VAL A 1 94 ? 3.506 -5.190 -9.857 1.00 89.31 94 VAL A C 1
ATOM 763 O O . VAL A 1 94 ? 4.574 -5.631 -10.286 1.00 89.31 94 VAL A O 1
ATOM 766 N N . ASP A 1 95 ? 2.493 -4.912 -10.671 1.00 91.00 95 ASP A N 1
ATOM 767 C CA . ASP A 1 95 ? 2.520 -5.048 -12.131 1.00 91.00 95 ASP A CA 1
ATOM 768 C C . ASP A 1 95 ? 3.525 -4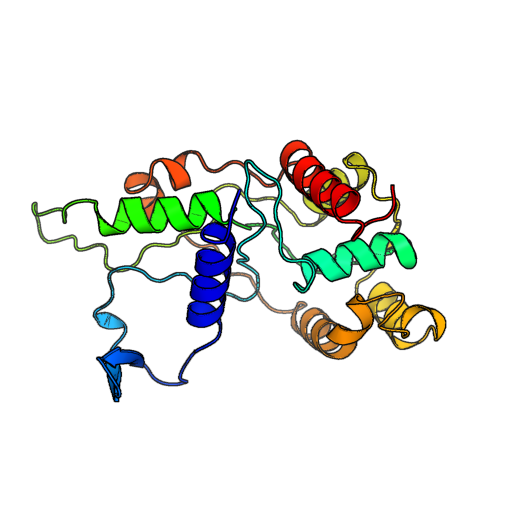.082 -12.767 1.00 91.00 95 ASP A C 1
ATOM 770 O O . ASP A 1 95 ? 4.313 -4.466 -13.630 1.00 91.00 95 ASP A O 1
ATOM 774 N N . VAL A 1 96 ? 3.588 -2.846 -12.270 1.00 93.56 96 VAL A N 1
ATOM 775 C CA . VAL A 1 96 ? 4.572 -1.859 -12.732 1.00 93.56 96 VAL A CA 1
ATOM 776 C C . VAL A 1 96 ? 5.985 -2.254 -12.307 1.00 93.56 96 VAL A C 1
ATOM 778 O O . VAL A 1 96 ? 6.918 -2.165 -13.110 1.00 93.56 96 VAL A O 1
ATOM 781 N N . ALA A 1 97 ? 6.165 -2.699 -11.061 1.00 88.38 97 ALA A N 1
ATOM 782 C CA . ALA A 1 97 ? 7.462 -3.130 -10.551 1.00 88.38 97 ALA A CA 1
ATOM 783 C C . ALA A 1 97 ? 7.993 -4.339 -11.333 1.00 88.38 97 ALA A C 1
ATOM 785 O O . ALA A 1 97 ? 9.124 -4.311 -11.817 1.00 88.38 97 ALA A O 1
ATOM 786 N N . SER A 1 98 ? 7.163 -5.368 -11.512 1.00 84.56 98 SER A N 1
ATOM 787 C CA . SER A 1 98 ? 7.527 -6.584 -12.245 1.00 84.56 98 SER A CA 1
ATOM 788 C C . SER A 1 98 ? 7.824 -6.304 -13.718 1.00 84.56 98 SER A C 1
ATOM 790 O O . SER A 1 98 ? 8.884 -6.711 -14.198 1.00 84.56 98 SER A O 1
ATOM 792 N N . GLN A 1 99 ? 6.983 -5.532 -14.416 1.00 86.88 99 GLN A N 1
ATOM 793 C CA . GLN A 1 99 ? 7.257 -5.145 -15.802 1.00 86.88 99 GLN A CA 1
ATOM 794 C C . GLN A 1 99 ? 8.550 -4.332 -15.911 1.00 86.88 99 GLN A C 1
ATOM 796 O O . GLN A 1 99 ? 9.335 -4.546 -16.827 1.00 86.88 99 GLN A O 1
ATOM 801 N N . SER A 1 100 ? 8.833 -3.455 -14.945 1.00 87.44 100 SER A N 1
ATOM 802 C CA . SER A 1 100 ? 10.080 -2.683 -14.939 1.00 87.44 100 SER A CA 1
ATOM 803 C C . SER A 1 100 ? 11.316 -3.553 -14.776 1.00 87.44 100 SER A C 1
ATOM 805 O O . SER A 1 100 ? 12.339 -3.274 -15.393 1.00 87.44 100 SER A O 1
ATOM 807 N N . ILE A 1 101 ? 11.233 -4.611 -13.972 1.00 82.31 101 ILE A N 1
ATOM 808 C CA . ILE A 1 101 ? 12.322 -5.580 -13.815 1.00 82.31 101 ILE A CA 1
ATOM 809 C C . ILE A 1 101 ? 12.566 -6.296 -15.136 1.00 82.31 101 ILE A C 1
ATOM 811 O O . ILE A 1 101 ? 13.718 -6.407 -15.552 1.00 82.31 101 ILE A O 1
ATOM 815 N N . VAL A 1 102 ? 11.501 -6.722 -15.818 1.00 83.12 102 VAL A N 1
ATOM 816 C CA . VAL A 1 102 ? 11.590 -7.365 -17.135 1.00 83.12 102 VAL A CA 1
ATOM 817 C C . VAL A 1 102 ? 12.206 -6.410 -18.159 1.00 83.12 102 VAL A C 1
ATOM 819 O O . VAL A 1 102 ? 13.202 -6.764 -18.787 1.00 83.12 102 VAL A O 1
ATOM 822 N N . ASP A 1 103 ? 11.688 -5.184 -18.269 1.00 83.50 103 ASP A N 1
ATOM 823 C CA . ASP A 1 103 ? 12.192 -4.152 -19.183 1.00 83.50 103 ASP A CA 1
ATOM 824 C C . ASP A 1 103 ? 13.688 -3.888 -18.956 1.00 83.50 103 ASP A C 1
ATOM 826 O O . ASP A 1 103 ? 14.471 -3.853 -19.905 1.00 83.50 103 ASP A O 1
ATOM 830 N N . ILE A 1 104 ? 14.107 -3.744 -17.695 1.00 79.50 104 ILE A N 1
ATOM 831 C CA . ILE A 1 104 ? 15.496 -3.456 -17.307 1.00 79.50 104 ILE A CA 1
ATOM 832 C C . ILE A 1 104 ? 16.418 -4.657 -17.552 1.00 79.50 104 ILE A C 1
ATOM 834 O O . ILE A 1 104 ? 17.549 -4.458 -17.994 1.00 79.50 104 ILE A O 1
ATOM 838 N N . SER A 1 105 ? 15.943 -5.876 -17.283 1.00 76.25 105 SER A N 1
ATOM 839 C CA . SER A 1 105 ? 16.708 -7.120 -17.478 1.00 76.25 105 SER A CA 1
ATOM 840 C C . SER A 1 105 ? 16.922 -7.436 -18.955 1.00 76.25 105 SER A C 1
ATOM 842 O O . SER A 1 105 ? 17.960 -7.972 -19.331 1.00 76.25 105 SER A O 1
ATOM 844 N N . LEU A 1 106 ? 15.927 -7.128 -19.792 1.00 75.38 106 LEU A N 1
ATOM 845 C CA . LEU A 1 106 ? 15.942 -7.429 -21.223 1.00 75.38 106 LEU A CA 1
ATOM 846 C C . LEU A 1 106 ? 16.479 -6.278 -22.080 1.00 75.38 106 LEU A C 1
ATOM 848 O O . LEU A 1 106 ? 16.775 -6.489 -23.258 1.00 75.38 106 LEU A O 1
ATOM 852 N N . SER A 1 107 ? 16.609 -5.066 -21.533 1.00 68.88 107 SER A N 1
ATOM 853 C CA . SER A 1 107 ? 17.244 -3.971 -22.265 1.00 68.88 107 SER A CA 1
ATOM 854 C C . SER A 1 107 ? 18.727 -4.287 -22.460 1.00 68.88 107 SER A C 1
ATOM 856 O O . SER A 1 107 ? 19.461 -4.510 -21.499 1.00 68.88 107 SER A O 1
ATOM 858 N N . ALA A 1 108 ? 19.163 -4.318 -23.725 1.00 56.00 108 ALA A N 1
ATOM 859 C CA . ALA A 1 108 ? 20.561 -4.545 -24.074 1.00 56.00 108 ALA A CA 1
ATOM 860 C C . ALA A 1 108 ? 21.464 -3.574 -23.289 1.00 56.00 108 ALA A C 1
ATOM 862 O O . ALA A 1 108 ? 21.095 -2.402 -23.138 1.00 56.00 108 ALA A O 1
ATOM 863 N N . PRO A 1 109 ? 22.640 -4.014 -22.798 1.00 54.94 109 PRO A N 1
ATOM 864 C CA . PRO A 1 109 ? 23.574 -3.103 -22.152 1.00 54.94 109 PRO A CA 1
ATOM 865 C C . PRO A 1 109 ? 23.871 -1.946 -23.110 1.00 54.94 109 PRO A C 1
ATOM 867 O O . PRO A 1 109 ? 23.998 -2.155 -24.319 1.00 54.94 109 PRO A O 1
ATOM 870 N N . PHE A 1 110 ? 23.991 -0.719 -22.601 1.00 51.16 110 PHE A N 1
ATOM 871 C CA . PHE A 1 110 ? 24.585 0.357 -23.389 1.00 51.16 110 PHE A CA 1
ATOM 872 C C . PHE A 1 110 ? 26.037 -0.047 -23.692 1.00 51.16 110 PHE A C 1
ATOM 874 O O . PHE A 1 110 ? 26.945 0.196 -22.905 1.00 51.16 110 PHE A O 1
ATOM 881 N N . VAL A 1 111 ? 26.261 -0.689 -24.844 1.00 44.59 111 VAL A N 1
ATOM 882 C CA . VAL A 1 111 ? 27.597 -1.075 -25.340 1.00 44.59 111 VAL A CA 1
ATOM 883 C C . VAL A 1 111 ? 28.403 0.158 -25.786 1.00 44.59 111 VAL A C 1
ATOM 885 O O . VAL A 1 111 ? 29.583 0.064 -26.104 1.00 44.59 111 VAL A O 1
ATOM 888 N N . ASN A 1 112 ? 27.823 1.358 -25.734 1.00 41.22 112 ASN A N 1
ATOM 889 C CA . ASN A 1 112 ? 28.510 2.583 -26.115 1.00 41.22 112 ASN A CA 1
ATOM 890 C C . ASN A 1 112 ? 29.009 3.344 -24.879 1.00 41.22 112 ASN A C 1
ATOM 892 O O . ASN A 1 112 ? 28.313 4.206 -24.352 1.00 41.22 112 ASN A O 1
ATOM 896 N N . GLY A 1 113 ? 30.246 3.058 -24.460 1.00 46.00 113 GLY A N 1
ATOM 897 C CA . GLY A 1 113 ? 31.064 4.039 -23.732 1.00 46.00 113 GLY A CA 1
ATOM 898 C C . GLY A 1 113 ? 31.309 3.824 -22.235 1.00 46.00 113 GLY A C 1
ATOM 899 O O . GLY A 1 113 ? 31.820 4.736 -21.597 1.00 46.00 113 GLY A O 1
ATOM 900 N N . GLY A 1 114 ? 31.015 2.648 -21.668 1.00 43.75 114 GLY A N 1
ATOM 901 C CA . GLY A 1 114 ? 31.452 2.296 -20.303 1.00 43.75 114 GLY A CA 1
ATOM 902 C C . GLY A 1 114 ? 30.503 2.683 -19.161 1.00 43.75 114 GLY A C 1
ATOM 903 O O . GLY A 1 114 ? 30.850 2.480 -17.998 1.00 43.75 114 GLY A O 1
ATOM 904 N N . ASP A 1 115 ? 29.302 3.173 -19.470 1.00 46.59 115 ASP A N 1
ATOM 905 C CA . ASP A 1 115 ? 28.282 3.531 -18.479 1.00 46.59 115 ASP A CA 1
ATOM 906 C C . ASP A 1 115 ? 27.375 2.323 -18.157 1.00 46.59 115 ASP A C 1
ATOM 908 O O . ASP A 1 115 ? 26.226 2.212 -18.589 1.00 46.59 115 ASP A O 1
ATOM 912 N N . TYR A 1 116 ? 27.909 1.360 -17.401 1.00 52.50 116 TYR A N 1
ATOM 913 C CA . TYR A 1 116 ? 27.102 0.276 -16.835 1.00 52.50 116 TYR A CA 1
ATOM 914 C C . TYR A 1 116 ? 26.277 0.833 -15.667 1.00 52.50 116 TYR A C 1
ATOM 916 O O . TYR A 1 116 ? 26.794 1.013 -14.560 1.00 52.50 116 TYR A O 1
ATOM 924 N N . VAL A 1 117 ? 24.987 1.113 -15.881 1.00 51.06 117 VAL A N 1
ATOM 925 C CA . VAL A 1 117 ? 24.055 1.399 -14.777 1.00 51.06 117 VAL A CA 1
ATOM 926 C C . VAL A 1 117 ? 23.767 0.086 -14.046 1.00 51.06 117 VAL A C 1
ATOM 928 O O . VAL A 1 117 ? 22.834 -0.633 -14.399 1.00 51.06 117 VAL A O 1
ATOM 931 N N . ARG A 1 118 ? 24.598 -0.214 -13.040 1.00 60.22 118 ARG A N 1
ATOM 932 C CA . ARG A 1 118 ? 24.515 -1.432 -12.209 1.00 60.22 118 ARG A CA 1
ATOM 933 C C . ARG A 1 118 ? 23.381 -1.386 -11.180 1.00 60.22 118 ARG A C 1
ATOM 935 O O . ARG A 1 118 ? 23.013 -2.401 -10.617 1.00 60.22 118 ARG A O 1
ATOM 942 N N . VAL A 1 119 ? 22.836 -0.200 -10.901 1.00 68.69 119 VAL A N 1
ATOM 943 C CA . VAL A 1 119 ? 21.816 -0.002 -9.864 1.00 68.69 119 VAL A CA 1
ATOM 944 C C . VAL A 1 119 ? 20.621 0.734 -10.450 1.00 68.69 119 VAL A C 1
ATOM 946 O O . VAL A 1 119 ? 20.761 1.841 -10.967 1.00 68.69 119 VAL A O 1
ATOM 949 N N . ASN A 1 120 ? 19.445 0.119 -10.338 1.00 72.88 120 ASN A N 1
ATOM 950 C CA . ASN A 1 120 ? 18.177 0.673 -10.795 1.00 72.88 120 ASN A CA 1
ATOM 951 C C . ASN A 1 120 ? 17.205 0.814 -9.624 1.00 72.88 120 ASN A C 1
ATOM 953 O O . ASN A 1 120 ? 16.908 -0.175 -8.966 1.00 72.88 120 ASN A O 1
ATOM 957 N N . HIS A 1 121 ? 16.678 2.015 -9.390 1.00 77.06 121 HIS A N 1
ATOM 958 C CA . HIS A 1 121 ? 15.638 2.248 -8.391 1.00 77.06 121 HIS A CA 1
ATOM 959 C C . HIS A 1 121 ? 14.254 2.064 -9.017 1.00 77.06 121 HIS A C 1
ATOM 961 O O . HIS A 1 121 ? 13.763 2.927 -9.746 1.00 77.06 121 HIS A O 1
ATOM 967 N N . ILE A 1 122 ? 13.617 0.937 -8.709 1.00 81.31 122 ILE A N 1
ATOM 968 C CA . ILE A 1 122 ? 12.247 0.629 -9.133 1.00 81.31 122 ILE A CA 1
ATOM 969 C C . ILE A 1 122 ? 11.291 1.117 -8.043 1.00 81.31 122 ILE A C 1
ATOM 971 O O . ILE A 1 122 ? 10.887 0.370 -7.158 1.00 81.31 122 ILE A O 1
ATOM 975 N N . LEU A 1 123 ? 11.007 2.416 -8.083 1.00 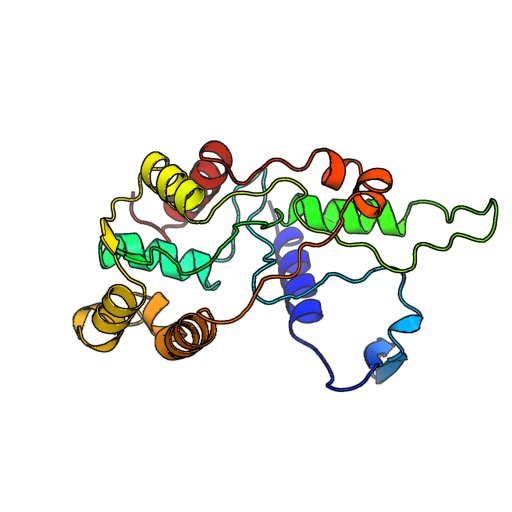82.31 123 LEU A N 1
ATOM 976 C CA . LEU A 1 123 ? 10.158 3.142 -7.139 1.00 82.31 123 LEU A CA 1
ATOM 977 C C . LEU A 1 123 ? 9.188 4.018 -7.923 1.00 82.31 123 LEU A C 1
ATOM 979 O O . LEU A 1 123 ? 9.504 4.428 -9.040 1.00 82.31 123 LEU A O 1
ATOM 983 N N . ASN A 1 124 ? 8.034 4.347 -7.345 1.00 89.00 124 ASN A N 1
ATOM 984 C CA . ASN A 1 124 ? 7.103 5.242 -8.019 1.00 89.00 124 ASN A CA 1
ATOM 985 C C . ASN A 1 124 ? 7.737 6.638 -8.167 1.00 89.00 124 ASN A C 1
ATOM 987 O O . ASN A 1 124 ? 8.058 7.261 -7.156 1.00 89.00 124 ASN A O 1
ATOM 991 N N . PRO A 1 125 ? 7.920 7.159 -9.395 1.00 87.19 125 PRO A N 1
ATOM 992 C CA . PRO A 1 125 ? 8.500 8.484 -9.602 1.00 87.19 125 PRO A CA 1
ATOM 993 C C . PRO A 1 125 ? 7.563 9.621 -9.166 1.00 87.19 125 PRO A C 1
ATOM 995 O O . PRO A 1 125 ? 7.971 10.782 -9.165 1.00 87.19 125 PRO A O 1
ATOM 998 N N . LYS A 1 126 ? 6.295 9.322 -8.855 1.00 89.44 126 LYS A N 1
ATOM 999 C CA . LYS A 1 126 ? 5.290 10.310 -8.463 1.00 89.44 126 LYS A CA 1
ATOM 1000 C C . LYS A 1 126 ? 4.986 10.202 -6.975 1.00 89.44 126 LYS A C 1
ATOM 1002 O O . LYS A 1 126 ? 4.328 9.262 -6.537 1.00 89.44 126 LYS A O 1
ATOM 1007 N N . HIS A 1 127 ? 5.396 11.230 -6.245 1.00 84.56 127 HIS A N 1
ATOM 1008 C CA . HIS A 1 127 ? 5.197 11.322 -4.806 1.00 84.56 127 HIS A CA 1
ATOM 1009 C C . HIS A 1 127 ? 3.751 11.648 -4.431 1.00 84.56 127 HIS A C 1
ATOM 1011 O O . HIS A 1 127 ? 3.078 12.446 -5.094 1.00 84.56 127 HIS A O 1
ATOM 1017 N N . VAL A 1 128 ? 3.293 11.043 -3.338 1.00 90.56 128 VAL A N 1
ATOM 1018 C CA . VAL A 1 128 ? 1.994 11.310 -2.710 1.00 90.56 128 VAL A CA 1
ATOM 1019 C C . VAL A 1 128 ? 2.228 11.460 -1.218 1.00 90.56 128 VAL A C 1
ATOM 1021 O O . VAL A 1 128 ? 2.838 10.595 -0.603 1.00 90.56 128 VAL A O 1
ATOM 1024 N N . THR A 1 129 ? 1.750 12.534 -0.599 1.00 91.75 129 THR A N 1
ATOM 1025 C CA . THR A 1 129 ? 1.873 12.667 0.859 1.00 91.75 129 THR A CA 1
ATOM 1026 C C . THR A 1 129 ? 0.929 11.700 1.570 1.00 91.75 129 THR A C 1
ATOM 1028 O O . THR A 1 129 ? -0.158 11.387 1.073 1.00 91.75 129 THR A O 1
ATOM 1031 N N . TRP A 1 130 ? 1.275 11.284 2.789 1.00 93.00 130 TRP A N 1
ATOM 1032 C CA . TRP A 1 130 ? 0.378 10.446 3.594 1.00 93.00 130 TRP A CA 1
ATOM 1033 C C . TRP A 1 130 ? -1.021 11.064 3.770 1.00 93.00 130 TRP A C 1
ATOM 1035 O O . TRP A 1 130 ? -2.034 10.379 3.653 1.00 93.00 130 TRP A O 1
ATOM 1045 N N . ASN A 1 131 ? -1.111 12.386 3.936 1.00 94.56 131 ASN A N 1
ATOM 1046 C CA . ASN A 1 131 ? -2.396 13.084 4.035 1.00 94.56 131 ASN A CA 1
ATOM 1047 C C . ASN A 1 131 ? -3.230 13.024 2.741 1.00 94.56 131 ASN A C 1
ATOM 1049 O O . ASN A 1 131 ? -4.458 12.951 2.807 1.00 94.56 131 ASN A O 1
ATOM 1053 N N . GLU A 1 132 ? -2.606 13.071 1.563 1.00 95.69 132 GLU A N 1
ATOM 1054 C CA . GLU A 1 132 ? -3.309 12.893 0.284 1.00 95.69 132 GLU A CA 1
ATOM 1055 C C . GLU A 1 132 ? -3.805 11.457 0.102 1.00 95.69 132 GLU A C 1
ATOM 1057 O O . GLU A 1 132 ? -4.920 11.251 -0.390 1.00 95.69 132 GLU A O 1
ATOM 1062 N N . PHE A 1 133 ? -3.021 10.477 0.554 1.00 96.25 133 PHE A N 1
ATOM 1063 C CA . PHE A 1 133 ? -3.443 9.082 0.607 1.00 96.25 133 PHE A CA 1
ATOM 1064 C C . PHE A 1 133 ? -4.674 8.903 1.509 1.00 96.25 133 PHE A C 1
ATOM 1066 O O . PHE A 1 133 ? -5.674 8.341 1.063 1.00 96.25 133 PHE A O 1
ATOM 1073 N N . LEU A 1 134 ? -4.665 9.462 2.727 1.00 97.50 134 LEU A N 1
ATOM 1074 C CA . LEU A 1 134 ? -5.815 9.403 3.642 1.00 97.50 134 LEU A CA 1
ATOM 1075 C C . LEU A 1 134 ? -7.080 10.017 3.019 1.00 97.50 134 LEU A C 1
ATOM 1077 O O . LEU A 1 134 ? -8.151 9.414 3.082 1.00 97.50 134 LEU A O 1
ATOM 1081 N N . LYS A 1 135 ? -6.963 11.174 2.352 1.00 97.06 135 LYS A N 1
ATOM 1082 C CA . LYS A 1 135 ? -8.090 11.793 1.626 1.00 97.06 135 LYS A CA 1
ATOM 1083 C C . LYS A 1 135 ? -8.618 10.890 0.513 1.00 97.06 135 LYS A C 1
ATOM 1085 O O . LYS A 1 135 ? -9.827 10.752 0.348 1.00 97.06 135 LYS A O 1
ATOM 1090 N N . SER A 1 136 ? -7.719 10.273 -0.246 1.00 97.38 136 SER A N 1
ATOM 1091 C CA . SER A 1 136 ? -8.077 9.373 -1.345 1.00 97.38 136 SER A CA 1
ATOM 1092 C C . SER A 1 136 ? -8.752 8.090 -0.841 1.00 97.38 136 SER A C 1
ATOM 1094 O O . SER A 1 136 ? -9.687 7.588 -1.467 1.00 97.38 136 SER A O 1
ATOM 1096 N N . LEU A 1 137 ? -8.343 7.596 0.330 1.00 97.56 137 LEU A N 1
ATOM 1097 C CA . LEU A 1 137 ? -8.972 6.467 1.012 1.00 97.56 137 LEU A CA 1
ATOM 1098 C C . LEU A 1 137 ? -10.394 6.805 1.492 1.00 97.56 137 LEU A C 1
ATOM 1100 O O . LEU A 1 137 ? -11.316 6.023 1.259 1.00 97.56 137 LEU A O 1
ATOM 1104 N N . GLN A 1 138 ? -10.604 7.998 2.062 1.00 97.75 138 GLN A N 1
ATOM 1105 C CA . GLN A 1 138 ? -11.944 8.490 2.418 1.00 97.75 138 GLN A CA 1
ATOM 1106 C C . GLN A 1 138 ? -12.850 8.621 1.184 1.00 97.75 138 GLN A C 1
ATOM 1108 O O . GLN A 1 138 ? -13.985 8.148 1.189 1.00 97.75 138 GLN A O 1
ATOM 1113 N N . GLN A 1 139 ? -12.336 9.184 0.085 1.00 97.31 139 GLN A N 1
ATOM 1114 C CA . GLN A 1 139 ? -13.059 9.282 -1.196 1.00 97.31 139 GLN A CA 1
ATOM 1115 C C . GLN A 1 139 ? -13.412 7.914 -1.799 1.00 97.31 139 GLN A C 1
ATOM 1117 O O . GLN A 1 139 ? -14.354 7.803 -2.585 1.00 97.31 139 GLN A O 1
ATOM 1122 N N . SER A 1 140 ? -12.672 6.871 -1.421 1.00 96.25 140 SER A N 1
ATOM 1123 C CA . SER A 1 140 ? -12.913 5.489 -1.841 1.00 96.25 140 SER A CA 1
ATOM 1124 C C . SER A 1 140 ? -13.960 4.771 -0.981 1.00 96.25 140 SER A C 1
ATOM 1126 O O . SER A 1 140 ? -14.294 3.622 -1.265 1.00 96.25 140 SER A O 1
ATOM 1128 N N . GLY A 1 141 ? -14.521 5.446 0.030 1.00 95.00 141 GLY A N 1
ATOM 1129 C CA . GLY A 1 141 ? -15.632 4.949 0.841 1.00 95.00 141 GLY A CA 1
ATOM 1130 C C . GLY A 1 141 ? -15.230 4.307 2.168 1.00 95.00 141 GLY A C 1
ATOM 1131 O O . GLY A 1 141 ? -16.046 3.596 2.749 1.00 95.00 141 GLY A O 1
ATOM 1132 N N . ILE A 1 142 ? -14.003 4.531 2.652 1.00 97.19 142 ILE A N 1
ATOM 1133 C CA . ILE A 1 142 ? -13.600 4.113 4.002 1.00 97.19 142 ILE A CA 1
ATOM 1134 C C . ILE A 1 142 ? -13.822 5.275 4.969 1.00 97.19 142 ILE A C 1
ATOM 1136 O O . ILE A 1 142 ? -13.215 6.335 4.831 1.00 97.19 142 ILE A O 1
ATOM 1140 N N . ASP A 1 143 ? -14.684 5.066 5.959 1.00 96.44 143 ASP A N 1
ATOM 1141 C CA . ASP A 1 143 ? -15.018 6.073 6.965 1.00 96.44 143 ASP A CA 1
ATOM 1142 C C . ASP A 1 143 ? -14.120 5.959 8.205 1.00 96.44 143 ASP A C 1
ATOM 1144 O O . ASP A 1 143 ? -14.106 4.924 8.880 1.00 96.44 143 ASP A O 1
ATOM 1148 N N . PHE A 1 144 ? -13.376 7.028 8.496 1.00 98.25 144 PHE A N 1
ATOM 1149 C CA . PHE A 1 144 ? -12.505 7.152 9.662 1.00 98.25 144 PHE A CA 1
ATOM 1150 C C . PHE A 1 144 ? -12.174 8.619 9.974 1.00 98.25 144 PHE A C 1
ATOM 1152 O O . PHE A 1 144 ? -12.166 9.489 9.096 1.00 98.25 144 PHE A O 1
ATOM 1159 N N . LYS A 1 145 ? -11.809 8.878 11.232 1.00 98.38 145 LYS A N 1
ATOM 1160 C CA . LYS A 1 145 ? -11.203 10.134 11.690 1.00 98.38 145 LYS A CA 1
ATOM 1161 C C . LYS A 1 145 ? -9.679 10.044 11.664 1.00 98.38 145 LYS A C 1
ATOM 1163 O O . LYS A 1 145 ? -9.103 8.987 11.895 1.00 98.38 145 LYS A O 1
ATOM 1168 N N . ILE A 1 146 ? -9.013 11.162 11.415 1.00 98.38 146 ILE A N 1
ATOM 1169 C CA . ILE A 1 146 ? -7.550 11.239 11.470 1.00 98.38 146 ILE A CA 1
ATOM 1170 C C . ILE A 1 146 ? -7.140 11.640 12.891 1.00 98.38 146 ILE A C 1
ATOM 1172 O O . ILE A 1 146 ? -7.634 12.643 13.406 1.00 98.38 146 ILE A O 1
ATOM 1176 N N . VAL A 1 147 ? -6.249 10.868 13.512 1.00 97.81 147 VAL A N 1
ATOM 1177 C CA . VAL A 1 147 ? -5.766 11.062 14.891 1.00 97.81 147 VAL A CA 1
ATOM 1178 C C . VAL A 1 147 ? -4.239 11.022 14.951 1.00 97.81 147 VAL A C 1
ATOM 1180 O O . VAL A 1 147 ? -3.582 10.663 13.975 1.00 97.81 147 VAL A O 1
ATOM 1183 N N . SER A 1 148 ? -3.643 11.376 16.091 1.00 95.94 148 SER A N 1
ATOM 1184 C CA . SER A 1 148 ? -2.186 11.248 16.256 1.00 95.94 148 SER A CA 1
ATOM 1185 C C . SER A 1 148 ? -1.731 9.780 16.243 1.00 95.94 148 SER A C 1
ATOM 1187 O O . SER A 1 148 ? -2.473 8.904 16.686 1.00 95.94 148 SER A O 1
ATOM 1189 N N . ASN A 1 149 ? -0.489 9.498 15.821 1.00 93.75 149 ASN A N 1
ATOM 1190 C CA . ASN A 1 149 ? 0.097 8.146 15.921 1.00 93.75 149 ASN A CA 1
ATOM 1191 C C . ASN A 1 149 ? -0.024 7.569 17.343 1.00 93.75 149 ASN A C 1
ATOM 1193 O O . ASN A 1 149 ? -0.381 6.407 17.518 1.00 93.75 149 ASN A O 1
ATOM 1197 N N . LYS A 1 150 ? 0.225 8.402 18.366 1.00 94.62 150 LYS A N 1
ATOM 1198 C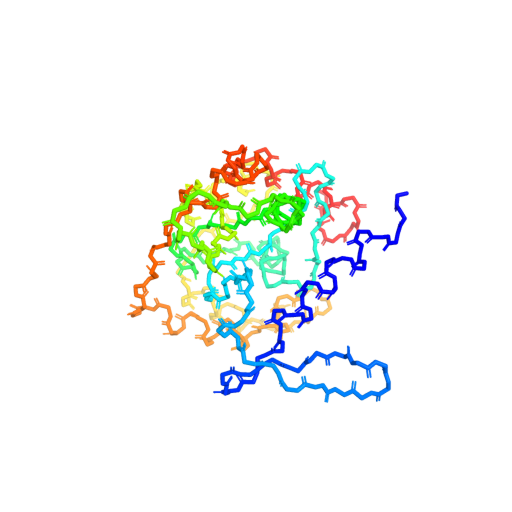 CA . LYS A 1 150 ? 0.121 8.015 19.779 1.00 94.62 150 LYS A CA 1
ATOM 1199 C C . LYS A 1 150 ? -1.303 7.614 20.156 1.00 94.62 150 LYS A C 1
ATOM 1201 O O . LYS A 1 150 ? -1.487 6.625 20.854 1.00 94.62 150 LYS A O 1
ATOM 1206 N N . GLU A 1 151 ? -2.293 8.385 19.718 1.00 97.00 151 GLU A N 1
ATOM 1207 C CA . GLU A 1 151 ? -3.704 8.090 19.974 1.00 97.00 151 GLU A CA 1
ATOM 1208 C C . GLU A 1 151 ? -4.134 6.806 19.267 1.00 97.00 151 GLU A C 1
ATOM 1210 O O . GLU A 1 151 ? -4.695 5.928 19.915 1.00 97.00 151 GLU A O 1
ATOM 1215 N N . TRP A 1 152 ? -3.797 6.651 17.983 1.00 97.69 152 TRP A N 1
ATOM 1216 C CA . TRP A 1 152 ? -4.094 5.437 17.224 1.00 97.69 152 TRP A CA 1
ATOM 1217 C C . TRP A 1 152 ? -3.509 4.187 17.892 1.00 97.69 152 TRP A C 1
ATOM 1219 O O . TRP A 1 152 ? -4.228 3.213 18.123 1.00 97.69 152 TRP A O 1
ATOM 1229 N N . LEU A 1 153 ? -2.226 4.243 18.265 1.00 96.38 153 LEU A N 1
ATOM 1230 C CA . LEU A 1 153 ? -1.528 3.131 18.905 1.00 96.38 153 LEU A CA 1
ATOM 1231 C C . LEU A 1 153 ? -2.100 2.835 20.295 1.00 96.38 153 LEU A C 1
ATOM 1233 O O . LEU A 1 153 ? -2.343 1.678 20.623 1.00 96.38 153 LEU A O 1
ATOM 1237 N N . ASN A 1 154 ? -2.370 3.866 21.098 1.00 96.75 154 ASN A N 1
ATOM 1238 C CA . ASN A 1 154 ? -2.997 3.699 22.406 1.00 96.75 154 ASN A CA 1
ATOM 1239 C C . ASN A 1 154 ? -4.378 3.043 22.290 1.00 96.75 154 ASN A C 1
ATOM 1241 O O . ASN A 1 154 ? -4.694 2.150 23.071 1.00 96.75 154 ASN A O 1
ATOM 1245 N N . THR A 1 155 ? -5.189 3.452 21.313 1.00 97.75 155 THR A N 1
ATOM 1246 C CA . THR A 1 155 ? -6.501 2.845 21.073 1.00 97.75 155 THR A CA 1
ATOM 1247 C C . THR A 1 155 ? -6.372 1.374 20.688 1.00 97.75 155 THR A C 1
ATOM 1249 O O . THR A 1 155 ? -7.106 0.555 21.241 1.00 97.75 155 THR A O 1
ATOM 1252 N N . LEU A 1 156 ? -5.424 1.018 19.815 1.00 97.19 156 LEU A N 1
ATOM 1253 C CA . LEU A 1 156 ? -5.164 -0.377 19.444 1.00 97.19 156 LEU A CA 1
ATOM 1254 C C . LEU A 1 156 ? -4.691 -1.220 20.643 1.00 97.19 156 LEU A C 1
ATOM 1256 O O . LEU A 1 156 ? -5.171 -2.333 20.845 1.00 97.19 156 LEU A O 1
ATOM 1260 N N . LEU A 1 157 ? -3.768 -0.689 21.450 1.00 96.25 157 LEU A N 1
ATOM 1261 C CA . LEU A 1 157 ? -3.117 -1.419 22.544 1.00 96.25 157 LEU A CA 1
ATOM 1262 C C . LEU A 1 157 ? -3.935 -1.497 23.836 1.00 96.25 157 LEU A C 1
ATOM 1264 O O . LEU A 1 157 ? -3.688 -2.393 24.634 1.00 96.25 157 LEU A O 1
ATOM 1268 N N . ASN A 1 158 ? -4.873 -0.579 24.072 1.00 96.56 158 ASN A N 1
ATOM 1269 C CA . ASN A 1 158 ? -5.571 -0.476 25.361 1.00 96.56 158 ASN A CA 1
ATOM 1270 C C . ASN A 1 158 ? -7.093 -0.658 25.267 1.00 96.56 158 ASN A C 1
ATOM 1272 O O . ASN A 1 158 ? -7.784 -0.513 26.275 1.00 96.56 158 ASN A O 1
ATOM 1276 N N . THR A 1 159 ? -7.629 -1.002 24.091 1.00 96.94 159 THR A N 1
ATOM 1277 C CA . THR A 1 159 ? -9.060 -1.300 23.915 1.00 96.94 159 THR A CA 1
ATOM 1278 C C . THR A 1 159 ? -9.256 -2.799 23.667 1.00 96.94 159 THR A C 1
ATOM 1280 O O . THR A 1 159 ? -8.956 -3.258 22.564 1.00 96.94 159 THR A O 1
ATOM 1283 N N . PRO A 1 160 ? -9.799 -3.576 24.629 1.00 94.19 160 PRO A N 1
ATOM 1284 C CA . PRO A 1 160 ? -9.921 -5.034 24.501 1.00 94.19 160 PRO A CA 1
ATOM 1285 C C . PRO A 1 160 ? -10.668 -5.506 23.245 1.00 94.19 160 PRO A C 1
ATOM 1287 O O . PRO A 1 160 ? -10.318 -6.526 22.658 1.00 94.19 160 PRO A O 1
ATOM 1290 N N . GLU A 1 161 ? -11.672 -4.747 22.793 1.00 93.50 161 GLU A N 1
ATOM 1291 C CA . GLU A 1 161 ? -12.423 -5.048 21.567 1.00 93.50 161 GLU A CA 1
ATOM 1292 C C . GLU A 1 161 ? -11.536 -5.043 20.312 1.00 93.50 161 GLU A C 1
ATOM 1294 O O . GLU A 1 161 ? -11.700 -5.894 19.436 1.00 93.50 161 GLU A O 1
ATOM 1299 N N . TYR A 1 162 ? -10.564 -4.131 20.242 1.00 96.00 162 TYR A N 1
ATOM 1300 C CA . TYR A 1 162 ? -9.681 -3.972 19.086 1.00 96.00 162 TYR A CA 1
ATOM 1301 C C . TYR A 1 162 ? -8.469 -4.901 19.112 1.00 96.00 162 TYR A C 1
ATOM 1303 O O . TYR A 1 162 ? -7.751 -4.958 18.118 1.00 96.00 162 TYR A O 1
ATOM 1311 N N . GLN A 1 163 ? -8.256 -5.647 20.197 1.00 95.88 163 GLN A N 1
ATOM 1312 C CA . GLN A 1 163 ? -7.151 -6.603 20.333 1.00 95.88 163 GLN A CA 1
ATOM 1313 C C . GLN A 1 163 ? -7.498 -8.016 19.851 1.00 95.88 163 GLN A C 1
ATOM 1315 O O . GLN A 1 163 ? -6.620 -8.872 19.750 1.00 95.88 163 GLN A O 1
ATOM 1320 N N . ASN A 1 164 ? -8.770 -8.286 19.552 1.00 94.75 164 ASN A N 1
ATOM 1321 C CA . ASN A 1 164 ? -9.177 -9.567 18.996 1.00 94.75 164 ASN A CA 1
ATOM 1322 C C . ASN A 1 164 ? -8.709 -9.667 17.534 1.00 94.75 164 ASN A C 1
ATOM 1324 O O . ASN A 1 164 ? -9.294 -9.027 16.665 1.00 94.75 164 ASN A O 1
ATOM 1328 N N . VAL A 1 165 ? -7.683 -10.481 17.266 1.00 94.25 165 VAL A N 1
ATOM 1329 C CA . VAL A 1 165 ? -7.073 -10.645 15.931 1.00 94.25 165 VAL A CA 1
ATOM 1330 C C . VAL A 1 165 ? -8.060 -11.182 14.890 1.00 94.25 165 VAL A C 1
ATOM 1332 O O . VAL A 1 165 ? -7.989 -10.777 13.733 1.00 94.25 165 VAL A O 1
ATOM 1335 N N . ASP A 1 166 ? -9.017 -12.023 15.286 1.00 91.94 166 ASP A N 1
ATOM 1336 C CA . ASP A 1 166 ? -10.018 -12.570 14.361 1.00 91.94 166 ASP A CA 1
ATOM 1337 C C . ASP A 1 166 ? -10.984 -11.483 13.867 1.00 91.94 166 ASP A C 1
ATOM 1339 O O . ASP A 1 166 ? -11.461 -11.529 12.733 1.00 91.94 166 ASP A O 1
ATOM 1343 N N . LYS A 1 167 ? -11.271 -10.483 14.712 1.00 91.81 167 LYS A N 1
ATOM 1344 C CA . LYS A 1 167 ? -12.143 -9.347 14.370 1.00 91.81 167 LYS A CA 1
ATOM 1345 C C . LYS A 1 167 ? -11.376 -8.171 13.782 1.00 91.81 167 LYS A C 1
ATOM 1347 O O . LYS A 1 167 ? -11.855 -7.549 12.841 1.00 91.81 167 LYS A O 1
ATOM 1352 N N . ASN A 1 168 ? -10.210 -7.866 14.343 1.00 96.38 168 ASN A N 1
ATOM 1353 C CA . ASN A 1 168 ? -9.339 -6.758 13.979 1.00 96.38 168 ASN A CA 1
ATOM 1354 C C . ASN A 1 168 ? -7.916 -7.266 13.687 1.00 96.38 168 ASN A C 1
ATOM 1356 O O . ASN A 1 168 ? -7.029 -7.162 14.539 1.00 96.38 168 ASN A O 1
ATOM 1360 N N . PRO A 1 169 ? -7.670 -7.787 12.471 1.00 95.62 169 PRO A N 1
ATOM 1361 C CA . PRO A 1 169 ? -6.395 -8.404 12.103 1.00 95.62 169 PRO A CA 1
ATOM 1362 C C . PRO A 1 169 ? -5.157 -7.510 12.278 1.00 95.62 169 PRO A C 1
ATOM 1364 O O . PRO A 1 169 ? -4.052 -8.017 12.461 1.00 95.62 169 PRO A O 1
ATOM 1367 N N . VAL A 1 170 ? -5.319 -6.178 12.293 1.00 96.44 170 VAL A N 1
ATOM 1368 C CA . VAL A 1 170 ? -4.221 -5.232 12.569 1.00 96.44 170 VAL A CA 1
ATOM 1369 C C . VAL A 1 170 ? -3.586 -5.446 13.949 1.00 96.44 170 VAL A C 1
ATOM 1371 O O . VAL A 1 170 ? -2.403 -5.154 14.129 1.00 96.44 170 VAL A O 1
ATOM 1374 N N . ALA A 1 171 ? -4.330 -6.012 14.907 1.00 96.88 171 ALA A N 1
ATOM 1375 C CA . ALA A 1 171 ? -3.846 -6.304 16.253 1.00 96.88 171 ALA A CA 1
ATOM 1376 C C . ALA A 1 171 ? -2.670 -7.291 16.259 1.00 96.88 171 ALA A C 1
ATOM 1378 O O . ALA A 1 171 ? -1.795 -7.187 17.122 1.00 96.88 171 ALA A O 1
ATOM 1379 N N . ALA A 1 172 ? -2.582 -8.180 15.261 1.00 95.62 172 ALA A N 1
ATOM 1380 C CA . ALA A 1 172 ? -1.449 -9.091 15.096 1.00 95.62 172 ALA A CA 1
ATOM 1381 C C . ALA A 1 172 ? -0.118 -8.350 14.862 1.00 95.62 172 ALA A C 1
ATOM 1383 O O . ALA A 1 172 ? 0.951 -8.888 15.142 1.00 95.62 172 ALA A O 1
ATOM 1384 N N . LEU A 1 173 ? -0.176 -7.101 14.385 1.00 94.75 173 LEU A N 1
ATOM 1385 C CA . LEU A 1 173 ? 0.979 -6.250 14.101 1.00 94.75 173 LEU A CA 1
ATOM 1386 C C . LEU A 1 173 ? 1.169 -5.127 15.132 1.00 94.75 173 LEU A C 1
ATOM 1388 O O . LEU A 1 173 ? 1.908 -4.179 14.875 1.00 94.75 173 LEU A O 1
ATOM 1392 N N . SER A 1 174 ? 0.553 -5.224 16.313 1.00 93.88 174 SER A N 1
ATOM 1393 C CA . SER A 1 174 ? 0.640 -4.180 17.346 1.00 93.88 174 SER A CA 1
ATOM 1394 C C . SER A 1 174 ? 2.087 -3.814 17.709 1.00 93.88 174 SER A C 1
ATOM 1396 O O . SER A 1 174 ? 2.449 -2.641 17.675 1.00 93.88 174 SER A O 1
ATOM 1398 N N . GLY A 1 175 ? 2.948 -4.812 17.955 1.00 91.75 175 GLY A N 1
ATOM 1399 C CA . GLY A 1 175 ? 4.369 -4.576 18.250 1.00 91.75 175 GLY A CA 1
ATOM 1400 C C . GLY A 1 175 ? 5.162 -4.021 17.059 1.00 91.75 175 GLY A C 1
ATOM 1401 O O . GLY A 1 175 ? 6.114 -3.263 17.241 1.00 91.75 175 GLY A O 1
ATOM 1402 N N . PHE A 1 176 ? 4.751 -4.341 15.824 1.00 90.00 176 PHE A N 1
ATOM 1403 C CA . PHE A 1 176 ? 5.323 -3.727 14.623 1.00 90.00 176 PHE A CA 1
ATOM 1404 C C . PHE A 1 176 ? 4.986 -2.233 14.566 1.00 90.00 176 PHE A C 1
ATOM 1406 O O . PHE A 1 176 ? 5.890 -1.421 14.373 1.00 90.00 176 PHE A O 1
ATOM 1413 N N . PHE A 1 177 ? 3.721 -1.858 14.780 1.00 91.19 177 PHE A N 1
ATOM 1414 C CA . PHE A 1 177 ? 3.301 -0.455 14.753 1.00 91.19 177 PHE A CA 1
ATOM 1415 C C . PHE A 1 177 ? 3.868 0.359 15.913 1.00 91.19 177 PHE A C 1
ATOM 1417 O O . PHE A 1 177 ? 4.263 1.504 15.703 1.00 91.19 177 PHE A O 1
ATOM 1424 N N . GLU A 1 178 ? 3.979 -0.230 17.104 1.00 91.25 178 GLU A N 1
ATOM 1425 C CA . GLU A 1 178 ? 4.637 0.401 18.250 1.00 91.25 178 GLU A CA 1
ATOM 1426 C C . GLU A 1 178 ? 6.086 0.783 17.920 1.00 91.25 178 GLU A C 1
ATOM 1428 O O . GLU A 1 178 ? 6.504 1.929 18.121 1.00 91.25 178 GLU A O 1
ATOM 1433 N N . LYS A 1 179 ? 6.836 -0.144 17.316 1.00 87.94 179 LYS A N 1
ATOM 1434 C CA . LYS A 1 179 ? 8.204 0.113 16.862 1.00 87.94 179 LYS A CA 1
ATOM 1435 C C . LYS A 1 179 ? 8.259 1.125 15.712 1.00 87.94 179 LYS A C 1
ATOM 1437 O O . LYS A 1 179 ? 9.038 2.071 15.759 1.00 87.94 179 LYS A O 1
ATOM 1442 N N . ALA A 1 180 ? 7.430 0.953 14.683 1.00 83.88 180 ALA A N 1
ATOM 1443 C CA . ALA A 1 180 ? 7.441 1.816 13.503 1.00 83.88 180 ALA A CA 1
ATOM 1444 C C . ALA A 1 180 ? 7.125 3.277 13.859 1.00 83.88 180 ALA A C 1
ATOM 1446 O O . ALA A 1 180 ? 7.813 4.193 13.412 1.00 83.88 180 ALA A O 1
ATOM 1447 N N . MET A 1 181 ? 6.120 3.505 14.708 1.00 86.12 181 MET A N 1
ATOM 1448 C CA . MET A 1 181 ? 5.681 4.853 15.068 1.00 86.12 181 MET A CA 1
ATOM 1449 C C . MET A 1 181 ? 6.607 5.531 16.084 1.00 86.12 181 MET A C 1
ATOM 1451 O O . MET A 1 181 ? 6.729 6.755 16.039 1.00 86.12 181 MET A O 1
ATOM 1455 N N . SER A 1 182 ? 7.294 4.776 16.949 1.00 80.50 182 SER A N 1
ATOM 1456 C CA . SER A 1 182 ? 8.307 5.331 17.863 1.00 80.50 182 SER A CA 1
ATOM 1457 C C . SER A 1 182 ? 9.598 5.735 17.143 1.00 80.50 182 SER A C 1
ATOM 1459 O O . SER A 1 182 ? 10.172 6.770 17.468 1.00 80.50 182 SER A O 1
ATOM 1461 N N . GLU A 1 183 ? 10.023 4.985 16.121 1.00 70.12 183 GLU A N 1
ATOM 1462 C CA . GLU A 1 183 ? 11.218 5.301 15.323 1.00 70.12 183 GLU A CA 1
ATOM 1463 C C . GLU A 1 183 ? 10.984 6.369 14.234 1.00 70.12 183 GLU A C 1
ATOM 1465 O O . GLU A 1 183 ? 11.946 6.929 13.704 1.00 70.12 183 GLU A O 1
ATOM 1470 N N . SER A 1 184 ? 9.725 6.638 13.866 1.00 60.75 184 SER A N 1
ATOM 1471 C CA . SER A 1 184 ? 9.371 7.522 12.739 1.00 60.75 184 SER A CA 1
ATOM 1472 C C . SER A 1 184 ? 9.688 9.008 12.956 1.00 60.75 184 SER A C 1
ATOM 1474 O O . SER A 1 184 ? 9.837 9.742 11.983 1.00 60.75 184 SER A O 1
ATOM 1476 N N . LEU A 1 185 ? 9.829 9.464 14.206 1.00 51.19 185 LEU A N 1
ATOM 1477 C CA . LEU A 1 185 ? 9.947 10.892 14.534 1.00 51.19 185 LEU A CA 1
ATOM 1478 C C . LEU A 1 185 ? 11.308 11.519 14.172 1.00 51.19 185 LEU A C 1
ATOM 1480 O O . LEU A 1 185 ? 11.425 12.741 14.192 1.00 51.19 185 LEU A O 1
ATOM 1484 N N . GLU A 1 186 ? 12.321 10.718 13.817 1.00 48.66 186 GLU A N 1
ATOM 1485 C CA . GLU A 1 186 ? 13.705 11.205 13.652 1.00 48.66 186 GLU A CA 1
ATOM 1486 C C . GLU A 1 186 ? 14.369 10.855 12.305 1.00 48.66 186 GLU A C 1
ATOM 1488 O O . GLU A 1 186 ? 15.477 11.319 12.022 1.00 48.66 186 GLU A O 1
ATOM 1493 N N . LYS A 1 187 ? 13.728 10.064 11.435 1.00 52.47 187 LYS A N 1
ATOM 1494 C CA . LYS A 1 187 ? 14.348 9.602 10.179 1.00 52.47 187 LYS A CA 1
ATOM 1495 C C . LYS A 1 187 ? 13.903 10.451 8.988 1.00 52.47 187 LYS A C 1
ATOM 1497 O O . LYS A 1 187 ? 12.759 10.383 8.557 1.00 52.47 187 LYS A O 1
ATOM 1502 N N . HIS A 1 188 ? 14.843 11.197 8.408 1.00 52.97 188 HIS A N 1
ATOM 1503 C CA . HIS A 1 188 ? 14.682 11.729 7.056 1.00 52.97 188 HIS A CA 1
ATOM 1504 C C . HIS A 1 188 ? 14.684 10.552 6.074 1.00 52.97 188 HIS A C 1
ATOM 1506 O O . HIS A 1 188 ? 15.662 9.803 6.004 1.00 52.97 188 HIS A O 1
ATOM 1512 N N . GLU A 1 189 ? 13.591 10.368 5.337 1.00 55.53 189 GLU A N 1
ATOM 1513 C CA . GLU A 1 189 ? 13.542 9.401 4.243 1.00 55.53 189 GLU A CA 1
ATOM 1514 C C . GLU A 1 189 ? 14.461 9.883 3.109 1.00 55.53 189 GLU A C 1
ATOM 1516 O O . GLU A 1 189 ? 14.310 11.016 2.643 1.00 55.53 189 GLU A O 1
ATOM 1521 N N . PRO A 1 190 ? 15.443 9.078 2.670 1.00 58.22 190 PRO A N 1
ATOM 1522 C CA . PRO A 1 190 ? 16.289 9.459 1.549 1.00 58.22 190 PRO A CA 1
ATOM 1523 C C . PRO A 1 190 ? 15.460 9.480 0.266 1.00 58.22 190 PRO A C 1
ATOM 1525 O O . PRO A 1 190 ? 14.926 8.455 -0.133 1.00 58.22 190 PRO A O 1
ATOM 1528 N N . LEU A 1 191 ? 15.380 10.624 -0.412 1.00 63.16 191 LEU A N 1
ATOM 1529 C CA . LEU A 1 191 ? 14.773 10.686 -1.740 1.00 63.16 191 LEU A CA 1
ATOM 1530 C C . LEU A 1 191 ? 15.655 9.935 -2.743 1.00 63.16 191 LEU A C 1
ATOM 1532 O O . LEU A 1 191 ? 16.851 10.209 -2.859 1.00 63.16 191 LEU A O 1
ATOM 1536 N N . PHE A 1 192 ? 15.057 9.001 -3.480 1.00 67.50 192 PHE A N 1
ATOM 1537 C CA . PHE A 1 192 ? 15.749 8.237 -4.512 1.00 67.50 192 PHE A CA 1
ATOM 1538 C C . PHE A 1 192 ? 15.486 8.817 -5.893 1.00 67.50 192 PHE A C 1
ATOM 1540 O O . PHE A 1 192 ? 14.347 9.044 -6.292 1.00 67.50 192 PHE A O 1
ATOM 1547 N N . GLU A 1 193 ? 16.556 8.994 -6.660 1.00 72.19 193 GLU A N 1
ATOM 1548 C CA . GLU A 1 193 ? 16.448 9.321 -8.075 1.00 72.19 193 GLU A CA 1
ATOM 1549 C C . GLU A 1 193 ? 15.971 8.092 -8.864 1.00 72.19 193 GLU A C 1
ATOM 1551 O O . GLU A 1 193 ? 16.575 7.021 -8.784 1.00 72.19 193 GLU A O 1
ATOM 1556 N N . THR A 1 194 ? 14.910 8.258 -9.656 1.00 77.69 194 THR A N 1
ATOM 1557 C CA . THR A 1 194 ? 14.331 7.215 -10.522 1.00 77.69 194 THR A CA 1
ATOM 1558 C C . THR A 1 194 ? 14.524 7.500 -12.014 1.00 77.69 194 THR A C 1
ATOM 1560 O O . THR A 1 194 ? 14.056 6.722 -12.846 1.00 77.69 194 THR A O 1
ATOM 1563 N N . GLN A 1 195 ? 15.227 8.580 -12.388 1.00 79.69 195 GLN A N 1
ATOM 1564 C CA . GLN A 1 195 ? 15.356 9.032 -13.783 1.00 79.69 195 GLN A CA 1
ATOM 1565 C C . GLN A 1 195 ? 16.011 7.971 -14.677 1.00 79.69 195 GLN A C 1
ATOM 1567 O O . GLN A 1 195 ? 15.462 7.623 -15.722 1.00 79.69 195 GLN A O 1
ATOM 1572 N N . LYS A 1 196 ? 17.139 7.397 -14.237 1.00 76.88 196 LYS A N 1
ATOM 1573 C CA . LYS A 1 196 ? 17.864 6.352 -14.984 1.00 76.88 196 LYS A CA 1
ATOM 1574 C C . LYS A 1 196 ? 17.060 5.065 -15.159 1.00 76.88 196 LYS A C 1
ATOM 1576 O O . LYS A 1 196 ? 17.166 4.409 -16.186 1.00 76.88 196 LYS A O 1
ATOM 1581 N N . SER A 1 197 ? 16.263 4.686 -14.166 1.00 79.75 197 SER A N 1
ATOM 1582 C CA . SER A 1 197 ? 15.423 3.488 -14.260 1.00 79.75 197 SER A CA 1
ATOM 1583 C C . SER A 1 197 ? 14.182 3.752 -15.109 1.00 79.75 197 SER A C 1
ATOM 1585 O O . SER A 1 197 ? 13.780 2.901 -15.896 1.00 79.75 197 SER A O 1
ATOM 1587 N N . SER A 1 198 ? 13.625 4.962 -15.026 1.00 86.56 198 SER A N 1
ATOM 1588 C CA . SER A 1 198 ? 12.491 5.395 -15.847 1.00 86.56 198 SER A CA 1
ATOM 1589 C C . SER A 1 198 ? 12.847 5.492 -17.329 1.00 86.56 198 SER A C 1
ATOM 1591 O O . SER A 1 198 ? 11.997 5.232 -18.170 1.00 86.56 198 SER A O 1
ATOM 1593 N N . SER A 1 199 ? 14.095 5.817 -17.685 1.00 85.75 199 SER A N 1
ATOM 1594 C CA . SER A 1 199 ? 14.527 5.799 -19.091 1.00 85.75 199 SER A CA 1
ATOM 1595 C C . SER A 1 199 ? 14.697 4.385 -19.661 1.00 85.75 199 SER A C 1
ATOM 1597 O O . SER A 1 199 ? 14.758 4.229 -20.878 1.00 85.75 199 SER A O 1
ATOM 1599 N N . ARG A 1 200 ? 14.758 3.361 -18.799 1.00 83.25 200 ARG A N 1
ATOM 1600 C CA . ARG A 1 200 ? 14.932 1.947 -19.173 1.00 83.25 200 ARG A CA 1
ATOM 1601 C C . ARG A 1 200 ? 13.644 1.126 -19.120 1.00 83.25 200 ARG A C 1
ATOM 1603 O O . ARG A 1 200 ? 13.626 0.026 -19.655 1.00 83.25 200 ARG A O 1
ATOM 1610 N N . SER A 1 201 ? 12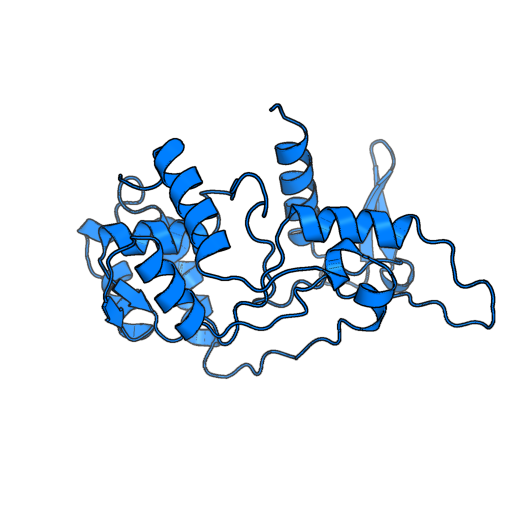.594 1.641 -18.484 1.00 88.19 201 SER A N 1
ATOM 1611 C CA . SER A 1 201 ? 11.301 0.970 -18.337 1.00 88.19 201 SER A CA 1
ATOM 1612 C C . SER A 1 201 ? 10.169 1.930 -18.684 1.00 88.19 201 SER A C 1
ATOM 1614 O O . SER A 1 201 ? 9.939 2.928 -17.991 1.00 88.19 201 SER A O 1
ATOM 1616 N N . LEU A 1 202 ? 9.420 1.603 -19.741 1.00 90.56 202 LEU A N 1
ATOM 1617 C CA . LEU A 1 202 ? 8.218 2.360 -20.095 1.00 90.56 202 LEU A CA 1
ATOM 1618 C C . LEU A 1 202 ? 7.140 2.197 -19.024 1.00 90.56 202 LEU A C 1
ATOM 1620 O O . LEU A 1 202 ? 6.385 3.140 -18.784 1.00 90.56 202 LEU A O 1
ATOM 1624 N N . ALA A 1 203 ? 7.081 1.040 -18.360 1.00 92.44 203 ALA A N 1
ATOM 1625 C CA . ALA A 1 203 ? 6.168 0.824 -17.245 1.00 92.44 203 ALA A CA 1
ATOM 1626 C C . ALA A 1 203 ? 6.467 1.788 -16.087 1.00 92.44 203 ALA A C 1
ATOM 1628 O O . ALA A 1 203 ? 5.557 2.450 -15.589 1.00 92.44 203 ALA A O 1
ATOM 1629 N N . LEU A 1 204 ? 7.742 1.941 -15.715 1.00 90.38 204 LEU A N 1
ATOM 1630 C CA . LEU A 1 204 ? 8.160 2.833 -14.632 1.00 90.38 204 LEU A CA 1
ATOM 1631 C C . LEU A 1 204 ? 7.932 4.300 -14.997 1.00 90.38 204 LEU A C 1
ATOM 1633 O O . LEU A 1 204 ? 7.379 5.054 -14.199 1.00 90.38 204 LEU A O 1
ATOM 1637 N N . SER A 1 205 ? 8.300 4.689 -16.222 1.00 92.25 205 SER A N 1
ATOM 1638 C CA . SER A 1 205 ? 8.091 6.046 -16.741 1.00 92.25 205 SER A CA 1
ATOM 1639 C C . SER A 1 205 ? 6.613 6.452 -16.727 1.00 92.25 205 SER A C 1
ATOM 1641 O O . SER A 1 205 ? 6.267 7.574 -16.352 1.00 92.25 205 SER A O 1
ATOM 1643 N N . ASN A 1 206 ? 5.727 5.517 -17.081 1.00 94.44 206 ASN A N 1
ATOM 1644 C CA . ASN A 1 206 ? 4.285 5.742 -17.123 1.00 94.44 206 ASN A CA 1
ATOM 1645 C C . ASN A 1 206 ? 3.574 5.453 -15.796 1.00 94.44 206 ASN A C 1
ATOM 1647 O O . ASN A 1 206 ? 2.349 5.617 -15.729 1.00 94.44 206 ASN A O 1
ATOM 1651 N N . CYS A 1 207 ? 4.304 5.064 -14.746 1.00 94.38 207 CYS A N 1
ATOM 1652 C CA . CYS A 1 207 ? 3.732 4.787 -13.437 1.00 94.38 207 CYS A CA 1
ATOM 1653 C C . CYS A 1 207 ? 2.910 5.991 -12.964 1.00 94.38 207 CYS A C 1
ATOM 1655 O O . CYS A 1 207 ? 3.335 7.151 -13.037 1.00 94.38 207 CYS A O 1
ATOM 1657 N N . GLN A 1 208 ? 1.678 5.731 -12.538 1.00 93.75 208 GLN A N 1
ATOM 1658 C CA . GLN A 1 208 ? 0.797 6.768 -12.018 1.00 93.75 208 GLN A CA 1
ATOM 1659 C C . GLN A 1 208 ? 0.985 6.914 -10.512 1.00 93.75 208 GLN A C 1
ATOM 1661 O O . GLN A 1 208 ? 1.453 6.007 -9.825 1.00 93.75 208 GLN A O 1
ATOM 1666 N N . LYS A 1 209 ? 0.633 8.095 -10.005 1.00 92.81 209 LYS A N 1
ATOM 1667 C CA . LYS A 1 209 ? 0.631 8.338 -8.565 1.00 92.81 209 LYS A CA 1
ATOM 1668 C C . LYS A 1 209 ? -0.436 7.466 -7.902 1.00 92.81 209 LYS A C 1
ATOM 1670 O O . LYS A 1 209 ? -1.434 7.129 -8.541 1.00 92.81 209 LYS A O 1
ATOM 1675 N N . ILE A 1 210 ? -0.265 7.175 -6.617 1.00 94.19 210 ILE A N 1
ATOM 1676 C CA . ILE A 1 210 ? -1.294 6.504 -5.819 1.00 94.19 210 ILE A CA 1
ATOM 1677 C C . ILE A 1 210 ? -2.459 7.479 -5.582 1.00 94.19 210 ILE A C 1
ATOM 1679 O O . ILE A 1 210 ? -2.438 8.288 -4.658 1.00 94.19 210 ILE A O 1
ATOM 1683 N N . ASP A 1 211 ? -3.456 7.457 -6.467 1.00 94.06 211 ASP A N 1
ATOM 1684 C CA . ASP A 1 211 ? -4.620 8.345 -6.426 1.00 94.06 211 ASP A CA 1
ATOM 1685 C C . ASP A 1 211 ? -5.902 7.638 -5.951 1.00 94.06 211 ASP A C 1
ATOM 1687 O O . ASP A 1 211 ? -5.942 6.430 -5.711 1.00 94.06 211 ASP A O 1
ATOM 1691 N N . ALA A 1 212 ? -6.986 8.408 -5.827 1.00 96.06 212 ALA A N 1
ATOM 1692 C CA . ALA A 1 212 ? -8.290 7.886 -5.428 1.00 96.06 212 ALA A CA 1
ATOM 1693 C C . ALA A 1 212 ? -8.853 6.836 -6.398 1.00 96.06 212 ALA A C 1
ATOM 1695 O O . ALA A 1 212 ? -9.612 5.970 -5.971 1.00 96.06 212 ALA A O 1
ATOM 1696 N N . LYS A 1 213 ? -8.493 6.868 -7.689 1.00 96.81 213 LYS A N 1
ATOM 1697 C CA . LYS A 1 213 ? -8.952 5.859 -8.652 1.00 96.81 213 LYS A CA 1
ATOM 1698 C C . LYS A 1 213 ? -8.302 4.511 -8.346 1.00 96.81 213 LYS A C 1
ATOM 1700 O O . LYS A 1 213 ? -9.011 3.507 -8.282 1.00 96.81 213 LYS A O 1
ATOM 1705 N N . LEU A 1 214 ? -6.989 4.500 -8.131 1.00 97.19 214 LEU A N 1
ATOM 1706 C CA . LEU A 1 214 ? -6.242 3.294 -7.787 1.00 97.19 214 LEU A CA 1
ATOM 1707 C C . LEU A 1 214 ? -6.636 2.756 -6.405 1.00 97.19 214 LEU A C 1
ATOM 1709 O O . LEU A 1 214 ? -6.908 1.569 -6.256 1.00 97.19 214 LEU A O 1
ATOM 1713 N N . ILE A 1 215 ? -6.764 3.628 -5.403 1.00 97.50 215 ILE A N 1
ATOM 1714 C CA . ILE A 1 215 ? -7.190 3.206 -4.060 1.00 97.50 215 ILE A CA 1
ATOM 1715 C C . ILE A 1 215 ? -8.607 2.627 -4.091 1.00 97.50 215 ILE A C 1
ATOM 1717 O O . ILE A 1 215 ? -8.863 1.600 -3.463 1.00 97.50 215 ILE A O 1
ATOM 1721 N N . LYS A 1 216 ? -9.524 3.217 -4.867 1.00 97.81 216 LYS A N 1
ATOM 1722 C CA . LYS A 1 216 ? -10.873 2.669 -5.048 1.00 97.81 216 LYS A CA 1
ATOM 1723 C C . LYS A 1 216 ? -10.850 1.284 -5.690 1.00 97.81 216 LYS A C 1
ATOM 1725 O O . LYS A 1 216 ? -11.671 0.446 -5.327 1.00 97.81 216 LYS A O 1
ATOM 1730 N N . LEU A 1 217 ? -9.920 1.025 -6.608 1.00 98.06 217 LEU A N 1
ATOM 1731 C CA . LEU A 1 217 ? -9.729 -0.302 -7.191 1.00 98.06 217 LEU A CA 1
ATOM 1732 C C . LEU A 1 217 ? -9.330 -1.331 -6.116 1.00 98.06 217 LEU A C 1
ATOM 1734 O O . LEU A 1 217 ? -9.963 -2.383 -6.037 1.00 98.06 217 LEU A O 1
ATOM 1738 N N . TYR A 1 218 ? -8.373 -0.998 -5.240 1.00 97.88 218 TYR A N 1
ATOM 1739 C CA . TYR A 1 218 ? -7.976 -1.855 -4.110 1.00 97.88 218 TYR A CA 1
ATOM 1740 C C . TYR A 1 218 ? -9.123 -2.090 -3.124 1.00 97.88 218 TYR A C 1
ATOM 1742 O O . TYR A 1 218 ? -9.421 -3.230 -2.773 1.00 97.88 218 TYR A O 1
ATOM 1750 N N . VAL A 1 219 ? -9.826 -1.024 -2.728 1.00 98.06 219 VAL A N 1
ATOM 1751 C CA . VAL A 1 219 ? -10.989 -1.115 -1.832 1.00 98.06 219 VAL A CA 1
ATOM 1752 C C . VAL A 1 219 ? -12.072 -2.010 -2.430 1.00 98.06 219 VAL A C 1
ATOM 1754 O O . VAL A 1 219 ? -12.591 -2.879 -1.734 1.00 98.06 219 VAL A O 1
ATOM 1757 N N . ASN A 1 220 ? -12.389 -1.853 -3.717 1.00 97.75 220 ASN A N 1
ATOM 1758 C CA . ASN A 1 220 ? -13.371 -2.699 -4.392 1.00 97.75 220 ASN A CA 1
ATOM 1759 C C . ASN A 1 220 ? -12.936 -4.166 -4.420 1.00 97.75 220 ASN A C 1
ATOM 1761 O O . ASN A 1 220 ? -13.751 -5.041 -4.137 1.00 97.75 220 ASN A O 1
ATOM 1765 N N . HIS A 1 221 ? -11.666 -4.445 -4.727 1.00 97.50 221 HIS A N 1
ATOM 1766 C CA . HIS A 1 221 ? -11.139 -5.806 -4.684 1.00 97.50 221 HIS A CA 1
ATOM 1767 C C . HIS A 1 221 ? -11.304 -6.417 -3.287 1.00 97.50 221 HIS A C 1
ATOM 1769 O O . HIS A 1 221 ? -11.875 -7.498 -3.151 1.00 97.50 221 HIS A O 1
ATOM 1775 N N . TRP A 1 222 ? -10.892 -5.695 -2.244 1.00 97.88 222 TRP A N 1
ATOM 1776 C CA . TRP A 1 222 ? -11.023 -6.145 -0.863 1.00 97.88 222 TRP A CA 1
ATOM 1777 C C . TRP A 1 222 ? -12.472 -6.355 -0.416 1.00 97.88 222 TRP A C 1
ATOM 1779 O O . TRP A 1 222 ? -12.736 -7.307 0.316 1.00 97.88 222 TRP A O 1
ATOM 1789 N N . LYS A 1 223 ? -13.418 -5.523 -0.864 1.00 97.25 223 LYS A N 1
ATOM 1790 C CA . LYS A 1 223 ? -14.855 -5.748 -0.634 1.00 97.25 223 LYS A CA 1
ATOM 1791 C C . LYS A 1 223 ? -15.345 -7.012 -1.343 1.00 97.25 223 LYS A C 1
ATOM 1793 O O . LYS A 1 223 ? -16.044 -7.822 -0.740 1.00 97.25 223 LYS A O 1
ATOM 1798 N N . ASN A 1 224 ? -14.927 -7.227 -2.592 1.00 97.44 224 ASN A N 1
ATOM 1799 C CA . ASN A 1 224 ? -15.329 -8.390 -3.390 1.00 97.44 224 ASN A CA 1
ATOM 1800 C C . ASN A 1 224 ? -14.863 -9.722 -2.787 1.00 97.44 224 ASN A C 1
ATOM 1802 O O . ASN A 1 224 ? -15.570 -10.719 -2.909 1.00 97.44 224 ASN A O 1
ATOM 1806 N N . ILE A 1 225 ? -13.700 -9.747 -2.130 1.00 96.62 225 ILE A N 1
ATOM 1807 C CA . ILE A 1 225 ? -13.189 -10.939 -1.431 1.00 96.62 225 ILE A CA 1
ATOM 1808 C C . ILE A 1 225 ? -13.592 -10.990 0.052 1.00 96.62 225 ILE A C 1
ATOM 1810 O O . ILE A 1 225 ? -13.046 -11.790 0.807 1.00 96.62 225 ILE A O 1
ATOM 1814 N N . SER A 1 226 ? -14.514 -10.119 0.483 1.00 96.50 226 SER A N 1
ATOM 1815 C CA . SER A 1 226 ? -14.994 -10.015 1.871 1.00 96.50 226 SER A CA 1
ATOM 1816 C C . SER A 1 226 ? -13.900 -9.731 2.911 1.00 96.50 226 SER A C 1
ATOM 1818 O O . SER A 1 226 ? -14.069 -10.021 4.094 1.00 96.50 226 SER A O 1
ATOM 1820 N N . PHE A 1 227 ? -12.780 -9.136 2.492 1.00 96.31 227 PHE A N 1
ATOM 1821 C CA . PHE A 1 227 ? -11.783 -8.607 3.419 1.00 96.31 227 PHE A CA 1
ATOM 1822 C C . PHE A 1 227 ? -12.281 -7.309 4.059 1.00 96.31 227 PHE A C 1
ATOM 1824 O O . PHE A 1 227 ? -12.232 -7.171 5.279 1.00 96.31 227 PHE A O 1
ATOM 1831 N N . LEU A 1 228 ? -12.808 -6.377 3.259 1.00 97.06 228 LEU A N 1
ATOM 1832 C CA . LEU A 1 228 ? -13.515 -5.181 3.736 1.00 97.06 228 LEU A CA 1
ATOM 1833 C C . LEU A 1 228 ? -15.030 -5.397 3.697 1.00 97.06 228 LEU A C 1
ATOM 1835 O O . LEU A 1 228 ? -15.526 -6.227 2.935 1.00 97.06 228 LEU A O 1
ATOM 1839 N N . ASP A 1 229 ? -15.755 -4.625 4.506 1.00 93.31 229 ASP A N 1
ATOM 1840 C CA . ASP A 1 229 ? -17.220 -4.703 4.524 1.00 93.31 229 ASP A CA 1
ATOM 1841 C C . ASP A 1 229 ? -17.759 -3.810 3.391 1.00 93.31 229 ASP A C 1
ATOM 1843 O O . ASP A 1 229 ? -17.075 -2.884 2.941 1.00 93.31 229 ASP A O 1
ATOM 1847 N N . SER A 1 230 ? -18.957 -4.122 2.886 1.00 80.31 230 SER A N 1
ATOM 1848 C CA . SER A 1 230 ? -19.561 -3.421 1.737 1.00 80.31 230 SER A CA 1
ATOM 1849 C C . SER A 1 230 ? -19.877 -1.956 2.016 1.00 80.31 230 SER A C 1
ATOM 1851 O O . SER A 1 230 ? -20.400 -1.650 3.106 1.00 80.31 230 SER A O 1
#

Sequence (230 aa):
MSHEHQSLLEAFQHLVSTRPKEKVLMVPNGAEYEEINYQEFDIIINKYANYWICGDSVSGVWNTQEHISLMIKGAQIMKIMPNAYSLNVDWIPVDVASQSIVDISLSAPFVNGGDYVRVNHILNPKHVTWNEFLKSLQQSGIDFKIVSNKEWLNTLLNTPEYQNVDKNPVAALSGFFEKAMSESLEKHEPLFETQKSSSRSLALSNCQKIDAKLIKLYVNHWKNISFLDS

Foldseek 3Di:
DDDPVVVLVVVVVVQLVDDDPDQWDWDDDDPGTDTHGLLPAQEDADCDPQAAAAEAQPQLDGDCLDLVNLQLQLCLVVQEDAPPLDFKNQYFYPVLLVQLVVLSVPPDAPPPDPPRNSYAHLIQPDIDGPVQVVVLLVVLPRGHYYDHLVVSLCCCVPPPVNCPCVNRVSNVCSVVSVVSNVVRPPDDDDDDDRPVSLVRGVSNVPTDDPGSVSSSSNVVSCCVVVVHPD

pLDDT: mean 77.34, std 22.2, range [29.05, 98.38]